Protein AF-0000000077392661 (afdb_homodimer)

InterPro domains:
  IPR011701 Major facilitator superfamily [PF07690] (34-187)
  IPR020846 Major facilitator superfamily domain [PS50850] (25-188)
  IPR036259 MFS transporter superfamily [G3DSA:1.20.1250.20] (23-188)
  IPR036259 MFS transporter superfamily [SSF103473] (8-187)
  IPR050327 Proton-linked Monocarboxylate Transporter [PTHR11360] (20-187)

Structure (mmCIF, N/CA/C/O backbone):
data_AF-0000000077392661-model_v1
#
loop_
_entity.id
_entity.type
_entity.pdbx_description
1 polymer 'Major facilitator superfamily (MFS) profile domain-containing protein'
#
loop_
_atom_site.group_PDB
_atom_site.id
_atom_site.type_symbol
_atom_site.label_atom_id
_atom_site.label_alt_id
_atom_site.label_comp_id
_atom_site.label_asym_id
_atom_site.label_entity_id
_atom_site.label_seq_id
_atom_site.pdbx_PDB_ins_code
_atom_site.Cartn_x
_atom_site.Cartn_y
_atom_site.Cartn_z
_atom_site.occupancy
_atom_site.B_iso_or_equiv
_atom_site.auth_seq_id
_atom_site.auth_comp_id
_atom_site.auth_asym_id
_atom_site.auth_atom_id
_atom_site.pdbx_PDB_model_num
ATOM 1 N N . MET A 1 1 ? -22.703 22.484 7.664 1 31.83 1 MET A N 1
ATOM 2 C CA . MET A 1 1 ? -21.609 23.422 7.457 1 31.83 1 MET A CA 1
ATOM 3 C C . MET A 1 1 ? -20.375 23 8.25 1 31.83 1 MET A C 1
ATOM 5 O O . MET A 1 1 ? -20.25 23.344 9.422 1 31.83 1 MET A O 1
ATOM 9 N N . THR A 1 2 ? -19.969 21.781 7.961 1 42.88 2 THR A N 1
ATOM 10 C CA . THR A 1 2 ? -19.297 20.906 8.906 1 42.88 2 THR A CA 1
ATOM 11 C C . THR A 1 2 ? -17.953 21.484 9.32 1 42.88 2 THR A C 1
ATOM 13 O O . THR A 1 2 ? -17.406 22.359 8.641 1 42.88 2 THR A O 1
ATOM 16 N N . GLN A 1 3 ? -17.625 21.141 10.5 1 44.25 3 GLN A N 1
ATOM 17 C CA . GLN A 1 3 ? -16.391 21.594 11.125 1 44.25 3 GLN A CA 1
ATOM 18 C C . GLN A 1 3 ? -15.234 21.562 10.141 1 44.25 3 GLN A C 1
ATOM 20 O O . GLN A 1 3 ? -14.391 22.453 10.133 1 44.25 3 GLN A O 1
ATOM 25 N N . ALA A 1 4 ? -15.273 20.734 9.242 1 48.94 4 ALA A N 1
ATOM 26 C CA . ALA A 1 4 ? -14.273 20.656 8.188 1 48.94 4 ALA A CA 1
ATOM 27 C C . ALA A 1 4 ? -14.375 21.844 7.238 1 48.94 4 ALA A C 1
ATOM 29 O O . ALA A 1 4 ? -13.359 22.375 6.785 1 48.94 4 ALA A O 1
ATOM 30 N N . GLY A 1 5 ? -15.523 22.203 6.891 1 47.19 5 GLY A N 1
ATOM 31 C CA . GLY A 1 5 ? -15.773 23.406 6.117 1 47.19 5 GLY A CA 1
ATOM 32 C C . GLY A 1 5 ? -15.25 24.656 6.789 1 47.19 5 GLY A C 1
ATOM 33 O O . GLY A 1 5 ? -14.719 25.547 6.125 1 47.19 5 GLY A O 1
ATOM 34 N N . SER A 1 6 ? -15.492 24.594 8.023 1 45.78 6 SER A N 1
ATOM 35 C CA . SER A 1 6 ? -15.094 25.781 8.766 1 45.78 6 SER A CA 1
ATOM 36 C C . SER A 1 6 ? -13.57 25.891 8.852 1 45.78 6 SER A C 1
ATOM 38 O O . SER A 1 6 ? -13.031 27 8.789 1 45.78 6 SER A O 1
ATOM 40 N N . ILE A 1 7 ? -12.961 24.781 8.844 1 49.53 7 ILE A N 1
ATOM 41 C CA . ILE A 1 7 ? -11.508 24.828 8.922 1 49.53 7 ILE A CA 1
ATOM 42 C C . ILE A 1 7 ? -10.93 25.25 7.566 1 49.53 7 ILE A C 1
ATOM 44 O O . ILE A 1 7 ? -10.008 26.062 7.504 1 49.53 7 ILE A O 1
ATOM 48 N N . LYS A 1 8 ? -11.508 24.797 6.488 1 50.25 8 LYS A N 1
ATOM 49 C CA . LYS A 1 8 ? -11.086 25.219 5.156 1 50.25 8 LYS A CA 1
ATOM 50 C C . LYS A 1 8 ? -11.383 26.703 4.934 1 50.25 8 LYS A C 1
ATOM 52 O O . LYS A 1 8 ? -10.57 27.422 4.34 1 50.25 8 LYS A O 1
ATOM 57 N N . LYS A 1 9 ? -12.523 27.203 5.254 1 48.28 9 LYS A N 1
ATOM 58 C CA . LYS A 1 9 ? -12.844 28.625 5.133 1 48.28 9 LYS A CA 1
ATOM 59 C C . LYS A 1 9 ? -11.859 29.484 5.922 1 48.28 9 LYS A C 1
ATOM 61 O O . LYS A 1 9 ? -11.43 30.531 5.449 1 48.28 9 LYS A O 1
ATOM 66 N N . ALA A 1 10 ? -11.523 29.047 7.074 1 45.16 10 ALA A N 1
ATOM 67 C CA . ALA A 1 10 ? -10.57 29.797 7.883 1 45.16 10 ALA A CA 1
ATOM 68 C C . ALA A 1 10 ? -9.18 29.766 7.266 1 45.16 10 ALA A C 1
ATOM 70 O O . ALA A 1 10 ? -8.445 30.75 7.305 1 45.16 10 ALA A O 1
ATOM 71 N N . GLU A 1 11 ? -8.836 28.656 6.66 1 44.03 11 GLU A N 1
ATOM 72 C CA . GLU A 1 11 ? -7.578 28.562 5.922 1 44.03 11 GLU A CA 1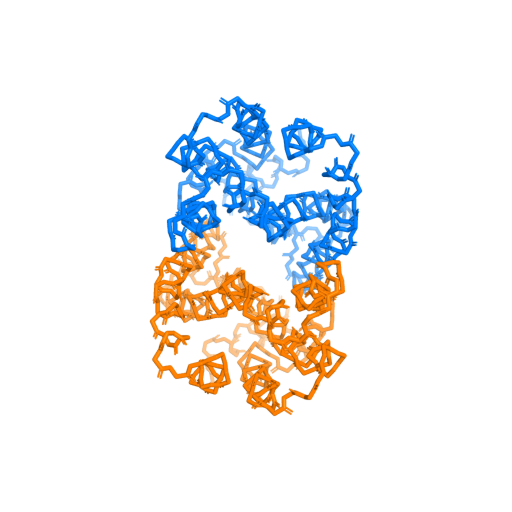
ATOM 73 C C . GLU A 1 11 ? -7.586 29.484 4.707 1 44.03 11 GLU A C 1
ATOM 75 O O . GLU A 1 11 ? -6.578 30.141 4.406 1 44.03 11 GLU A O 1
ATOM 80 N N . ASP A 1 12 ? -8.602 29.469 3.875 1 44.16 12 ASP A N 1
ATOM 81 C CA . ASP A 1 12 ? -8.742 30.438 2.797 1 44.16 12 ASP A CA 1
ATOM 82 C C . ASP A 1 12 ? -8.617 31.859 3.326 1 44.16 12 ASP A C 1
ATOM 84 O O . ASP A 1 12 ? -8.117 32.75 2.629 1 44.16 12 ASP A O 1
ATOM 88 N N . ASP A 1 13 ? -9.219 32.156 4.414 1 44.19 13 ASP A N 1
ATOM 89 C CA . ASP A 1 13 ? -9.188 33.531 4.953 1 44.19 13 ASP A CA 1
ATOM 90 C C . ASP A 1 13 ? -7.883 33.781 5.711 1 44.19 13 ASP A C 1
ATOM 92 O O . ASP A 1 13 ? -7.688 34.844 6.273 1 44.19 13 ASP A O 1
ATOM 96 N N . GLY A 1 14 ? -6.922 32.969 5.723 1 39.56 14 GLY A N 1
ATOM 97 C CA . GLY A 1 14 ? -5.613 33.219 6.305 1 39.56 14 GLY A CA 1
ATOM 98 C C . GLY A 1 14 ? -5.539 32.875 7.777 1 39.56 14 GLY A C 1
ATOM 99 O O . GLY A 1 14 ? -4.582 33.25 8.461 1 39.56 14 GLY A O 1
ATOM 100 N N . ILE A 1 15 ? -6.707 32.688 8.391 1 38.59 15 ILE A N 1
ATOM 101 C CA . ILE A 1 15 ? -6.645 32.375 9.812 1 38.59 15 ILE A CA 1
ATOM 102 C C . ILE A 1 15 ? -6.348 30.891 10.008 1 38.59 15 ILE A C 1
ATOM 104 O O . ILE A 1 15 ? -7.043 30.031 9.453 1 38.59 15 ILE A O 1
ATOM 108 N N . ILE A 1 16 ? -5.199 30.438 10.18 1 41.09 16 ILE A N 1
ATOM 109 C CA . ILE A 1 16 ? -4.754 29.078 10.477 1 41.09 16 ILE A CA 1
ATOM 110 C C . ILE A 1 16 ? -5.477 28.562 11.719 1 41.09 16 ILE A C 1
ATOM 112 O O . ILE A 1 16 ? -5.312 29.109 12.812 1 41.09 16 ILE A O 1
ATOM 116 N N . VAL A 1 17 ? -6.785 28.188 11.688 1 46.06 17 VAL A N 1
ATOM 117 C CA . VAL A 1 17 ? -7.418 27.578 12.852 1 46.06 17 VAL A CA 1
ATOM 118 C C . VAL A 1 17 ? -6.703 26.266 13.203 1 46.06 17 VAL A C 1
ATOM 120 O O . VAL A 1 17 ? -6.309 25.516 12.312 1 46.06 17 VAL A O 1
ATOM 123 N N . SER A 1 18 ? -6.086 26.203 14.305 1 50.75 18 SER A N 1
ATOM 124 C CA . SER A 1 18 ? -5.332 25.109 14.906 1 50.75 18 SER A CA 1
ATOM 125 C C . SER A 1 18 ? -6.121 23.797 14.852 1 50.75 18 SER A C 1
ATOM 127 O O . SER A 1 18 ? -7.312 23.781 15.156 1 50.75 18 SER A O 1
ATOM 129 N N . PRO A 1 19 ? -5.711 22.781 14.156 1 56.25 19 PRO A N 1
ATOM 130 C CA . PRO A 1 19 ? -6.434 21.516 14.07 1 56.25 19 PRO A CA 1
ATOM 131 C C . PRO A 1 19 ? -6.855 20.984 15.438 1 56.25 19 PRO A C 1
ATOM 133 O O . PRO A 1 19 ? -6.16 21.203 16.438 1 56.25 19 PRO A O 1
ATOM 136 N N . PRO A 1 20 ? -8.195 20.734 15.781 1 56.97 20 PRO A N 1
ATOM 137 C CA . PRO A 1 20 ? -8.773 20.406 17.094 1 56.97 20 PRO A CA 1
ATOM 138 C C . PRO A 1 20 ? -8.016 19.312 17.828 1 56.97 20 PRO A C 1
ATOM 140 O O . PRO A 1 20 ? -8.109 19.188 19.047 1 56.97 20 PRO A O 1
ATOM 143 N N . ASP A 1 21 ? -6.875 18.719 17.25 1 63.97 21 ASP A N 1
ATOM 144 C CA . ASP A 1 21 ? -6.152 17.594 17.844 1 63.97 21 ASP A CA 1
ATOM 145 C C . ASP A 1 21 ? -7.082 16.719 18.672 1 63.97 21 ASP A C 1
ATOM 147 O O . ASP A 1 21 ? -6.742 16.328 19.797 1 63.97 21 ASP A O 1
ATOM 151 N N . GLY A 1 22 ? -8.383 16.562 18.406 1 66.31 22 GLY A N 1
ATOM 152 C CA . GLY A 1 22 ? -9.367 15.727 19.062 1 66.31 22 GLY A CA 1
ATOM 153 C C . GLY A 1 22 ? -10.773 15.93 18.531 1 66.31 22 GLY A C 1
ATOM 154 O O . GLY A 1 22 ? -10.953 16.422 17.406 1 66.31 22 GLY A O 1
ATOM 155 N N . GLY A 1 23 ? -11.883 15.289 19.297 1 78.88 23 GLY A N 1
ATOM 156 C CA . GLY A 1 23 ? -13.289 15.438 18.938 1 78.88 23 GLY A CA 1
ATOM 157 C C . GLY A 1 23 ? -13.641 14.773 17.625 1 78.88 23 GLY A C 1
ATOM 158 O O . GLY A 1 23 ? -13.477 13.562 17.469 1 78.88 23 GLY A O 1
ATOM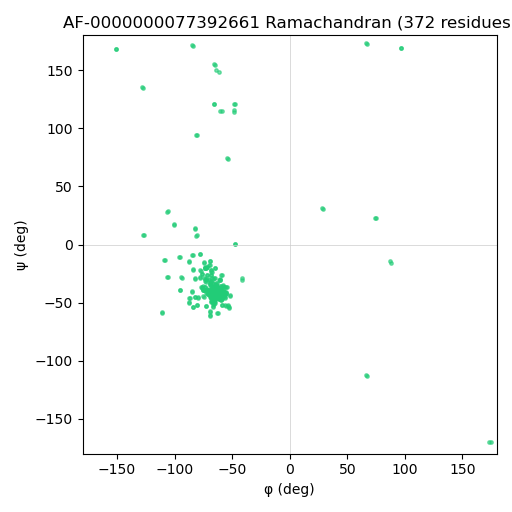 159 N N . TRP A 1 24 ? -13.984 15.68 16.688 1 80.5 24 TRP A N 1
ATOM 160 C CA . TRP A 1 24 ? -14.414 15.242 15.375 1 80.5 24 TRP A CA 1
ATOM 161 C C . TRP A 1 24 ? -13.258 14.609 14.602 1 80.5 24 TRP A C 1
ATOM 163 O O . TRP A 1 24 ? -13.484 13.812 13.688 1 80.5 24 TRP A O 1
ATOM 173 N N . GLY A 1 25 ? -12.047 14.906 14.961 1 85.31 25 GLY A N 1
ATOM 174 C CA . GLY A 1 25 ? -10.875 14.328 14.32 1 85.31 25 GLY A CA 1
ATOM 175 C C . GLY A 1 25 ? -10.82 12.82 14.445 1 85.31 25 GLY A C 1
ATOM 176 O O . GLY A 1 25 ? -10.422 12.125 13.5 1 85.31 25 GLY A O 1
ATOM 177 N N . TRP A 1 26 ? -11.375 12.305 15.531 1 90.25 26 TRP A N 1
ATOM 178 C CA . TRP A 1 26 ? -11.328 10.859 15.734 1 90.25 26 TRP A CA 1
ATOM 179 C C . TRP A 1 26 ? -12.367 10.148 14.875 1 90.25 26 TRP A C 1
ATOM 181 O O . TRP A 1 26 ? -12.195 8.984 14.516 1 90.25 26 TRP A O 1
ATOM 191 N N . VAL A 1 27 ? -13.445 10.828 14.562 1 89.69 27 VAL A N 1
ATOM 192 C CA . VAL A 1 27 ? -14.422 10.266 13.641 1 89.69 27 VAL A CA 1
ATOM 193 C C . VAL A 1 27 ? -13.812 10.156 12.242 1 89.69 27 VAL A C 1
ATOM 195 O O . VAL A 1 27 ? -14.023 9.164 11.547 1 89.69 27 VAL A O 1
ATOM 198 N N . VAL A 1 28 ? -12.992 11.156 11.867 1 89.88 28 VAL A N 1
ATOM 199 C CA . VAL A 1 28 ? -12.305 11.156 10.578 1 89.88 28 VAL A CA 1
ATOM 200 C C . VAL A 1 28 ? -11.266 10.039 10.547 1 89.88 28 VAL A C 1
ATOM 202 O O . VAL A 1 28 ? -11.117 9.344 9.539 1 89.88 28 VAL A O 1
ATOM 205 N N . VAL A 1 29 ? -10.609 9.867 11.633 1 92.25 29 VAL A N 1
ATOM 206 C CA . VAL A 1 29 ? -9.625 8.789 11.742 1 92.25 29 VAL A CA 1
ATOM 207 C C . VAL A 1 29 ? -10.32 7.441 11.562 1 92.25 29 VAL A C 1
ATOM 209 O O . VAL A 1 29 ? -9.812 6.566 10.859 1 92.25 29 VAL A O 1
ATOM 212 N N . PHE A 1 30 ? -11.484 7.293 12.188 1 93.81 30 PHE A N 1
ATOM 213 C CA . PHE A 1 30 ? -12.227 6.047 12.078 1 93.81 30 PHE A CA 1
ATOM 214 C C . PHE A 1 30 ? -12.688 5.824 10.641 1 93.81 30 PHE A C 1
ATOM 216 O O . PHE A 1 30 ? -12.625 4.703 10.133 1 93.81 30 PHE A O 1
ATOM 223 N N . ALA A 1 31 ? -13.18 6.844 10.031 1 92.25 31 ALA A N 1
ATOM 224 C CA . ALA A 1 31 ? -13.586 6.738 8.633 1 92.25 31 ALA A CA 1
ATOM 225 C C . ALA A 1 31 ? -12.414 6.328 7.746 1 92.25 31 ALA A C 1
ATOM 227 O O . ALA A 1 31 ? -12.547 5.461 6.879 1 92.25 31 ALA A O 1
ATOM 228 N N . SER A 1 32 ? -11.328 6.996 7.969 1 92.94 32 SER A N 1
ATOM 229 C CA . SER A 1 32 ? -10.117 6.652 7.227 1 92.94 32 SER A CA 1
ATOM 230 C C . SER A 1 32 ? -9.68 5.219 7.504 1 92.94 32 SER A C 1
ATOM 232 O O . SER A 1 32 ? -9.273 4.496 6.59 1 92.94 32 SER A O 1
ATOM 234 N N . PHE A 1 33 ? -9.773 4.82 8.734 1 94.31 33 PHE A N 1
ATOM 235 C CA . PHE A 1 33 ? -9.492 3.451 9.141 1 94.31 33 PHE A CA 1
ATOM 236 C C . PHE A 1 33 ? -10.344 2.461 8.359 1 94.31 33 PHE A C 1
ATOM 238 O O . PHE A 1 33 ? -9.836 1.463 7.848 1 94.31 33 PHE A O 1
ATOM 245 N N . MET A 1 34 ? -11.523 2.74 8.188 1 94.5 34 MET A N 1
ATOM 246 C CA . MET A 1 34 ? -12.453 1.871 7.465 1 94.5 34 MET A CA 1
ATOM 247 C C . MET A 1 34 ? -12.141 1.859 5.973 1 94.5 34 MET A C 1
ATOM 249 O O . MET A 1 34 ? -12.227 0.816 5.324 1 94.5 34 MET A O 1
ATOM 253 N N . ILE A 1 35 ? -11.805 2.959 5.469 1 93.56 35 ILE A N 1
ATOM 254 C CA . ILE A 1 35 ? -11.438 3.061 4.062 1 93.56 35 ILE A CA 1
ATOM 255 C C . ILE A 1 35 ? -10.211 2.191 3.787 1 93.56 35 ILE A C 1
ATOM 257 O O . ILE A 1 35 ? -10.172 1.459 2.795 1 93.56 35 ILE A O 1
ATOM 261 N N . HIS A 1 36 ? -9.266 2.246 4.703 1 92 36 HIS A N 1
ATOM 262 C CA . HIS A 1 36 ? -8.047 1.467 4.531 1 92 36 HIS A CA 1
ATOM 263 C C . HIS A 1 36 ? -8.32 -0.028 4.66 1 92 36 HIS A C 1
ATOM 265 O O . HIS A 1 36 ? -7.699 -0.84 3.975 1 92 36 HIS A O 1
ATOM 271 N N . ILE A 1 37 ? -9.266 -0.364 5.492 1 92.75 37 ILE A N 1
ATOM 272 C CA . ILE A 1 37 ? -9.648 -1.767 5.617 1 92.75 37 ILE A CA 1
ATOM 273 C C . ILE A 1 37 ? -10.164 -2.281 4.273 1 92.75 37 ILE A C 1
ATOM 275 O O . ILE A 1 37 ? -9.711 -3.324 3.789 1 92.75 37 ILE A O 1
ATOM 279 N N . ILE A 1 38 ? -10.984 -1.571 3.668 1 91.44 38 ILE A N 1
ATOM 280 C CA . ILE A 1 38 ? -11.68 -2.031 2.475 1 91.44 38 ILE A CA 1
ATOM 281 C C . ILE A 1 38 ? -10.773 -1.887 1.256 1 91.44 38 ILE A C 1
ATOM 283 O O . ILE A 1 38 ? -10.547 -2.852 0.522 1 91.44 38 ILE A O 1
ATOM 287 N N . ALA A 1 39 ? -10.203 -0.661 1.059 1 89 39 ALA A N 1
ATOM 288 C CA . ALA A 1 39 ? -9.43 -0.372 -0.147 1 89 39 ALA A CA 1
ATOM 289 C C . ALA A 1 39 ? -8.156 -1.208 -0.194 1 89 39 ALA A C 1
ATOM 291 O O . ALA A 1 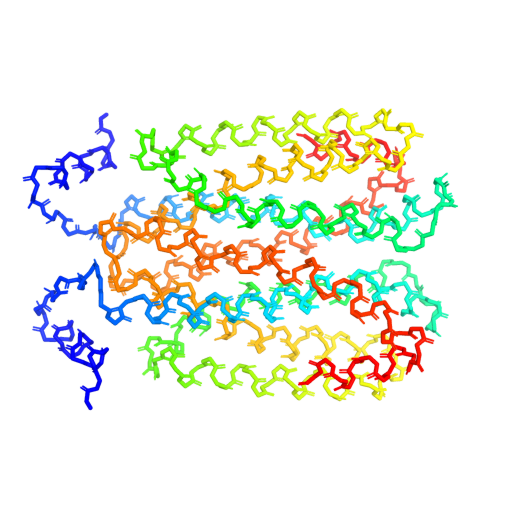39 ? -7.871 -1.86 -1.201 1 89 39 ALA A O 1
ATOM 292 N N . ASP A 1 40 ? -7.379 -1.253 0.896 1 88.06 40 ASP A N 1
ATOM 293 C CA . ASP A 1 40 ? -6.141 -2.023 0.924 1 88.06 40 ASP A CA 1
ATOM 294 C C . ASP A 1 40 ? -6.43 -3.521 1.008 1 88.06 40 ASP A C 1
ATOM 296 O O . ASP A 1 40 ? -5.695 -4.332 0.437 1 88.06 40 ASP A O 1
ATOM 300 N N . GLY A 1 41 ? -7.465 -3.842 1.749 1 87.12 41 GLY A N 1
ATOM 301 C CA . GLY A 1 41 ? -7.859 -5.242 1.79 1 87.12 41 GLY A CA 1
ATOM 302 C C . GLY A 1 41 ? -8.148 -5.82 0.419 1 87.12 41 GLY A C 1
ATOM 303 O O . GLY A 1 41 ? -7.66 -6.898 0.076 1 87.12 41 GLY A O 1
ATOM 304 N N . ILE A 1 42 ? -8.852 -5.109 -0.328 1 88.62 42 ILE A N 1
ATOM 305 C CA . ILE A 1 42 ? -9.211 -5.562 -1.667 1 88.62 42 ILE A CA 1
ATOM 306 C C . ILE A 1 42 ? -7.969 -5.574 -2.559 1 88.62 42 ILE A C 1
ATOM 308 O O . ILE A 1 42 ? -7.754 -6.52 -3.322 1 88.62 42 ILE A O 1
ATOM 312 N N . THR A 1 43 ? -7.145 -4.59 -2.439 1 86.88 43 THR A N 1
ATOM 313 C CA . THR A 1 43 ? -5.957 -4.477 -3.281 1 86.88 43 THR A CA 1
ATOM 314 C C . THR A 1 43 ? -5.02 -5.656 -3.053 1 86.88 43 THR A C 1
ATOM 316 O O . THR A 1 43 ? -4.496 -6.234 -4.008 1 86.88 43 THR A O 1
ATOM 319 N N . TYR A 1 44 ? -4.891 -6.07 -1.85 1 81.69 44 TYR A N 1
ATOM 320 C CA . TYR A 1 44 ? -3.898 -7.094 -1.538 1 81.69 44 TYR A CA 1
ATOM 321 C C . TYR A 1 44 ? -4.445 -8.484 -1.809 1 81.69 44 TYR A C 1
ATOM 323 O O . TYR A 1 44 ? -3.701 -9.469 -1.781 1 81.69 44 TYR A O 1
ATOM 331 N N . THR A 1 45 ? -5.727 -8.641 -2.1 1 83 45 THR A N 1
ATOM 332 C CA . THR A 1 45 ? -6.273 -9.945 -2.449 1 83 45 THR A CA 1
ATOM 333 C C . THR A 1 45 ? -5.926 -10.312 -3.889 1 83 45 THR A C 1
ATOM 335 O O . THR A 1 45 ? -6.137 -11.445 -4.316 1 83 45 THR A O 1
ATOM 338 N N . PHE A 1 46 ? -5.391 -9.414 -4.578 1 82.75 46 PHE A N 1
ATOM 339 C CA . PHE A 1 46 ? -5.086 -9.664 -5.984 1 82.75 46 PHE A CA 1
ATOM 340 C C . PHE A 1 46 ? -3.955 -10.672 -6.121 1 82.75 46 PHE A C 1
ATOM 342 O O . PHE A 1 46 ? -3.764 -11.258 -7.188 1 82.75 46 PHE A O 1
ATOM 349 N N . GLY A 1 47 ? -3.248 -10.938 -5.066 1 75.81 47 GLY A N 1
ATOM 350 C CA . GLY A 1 47 ? -2.338 -12.07 -5.094 1 75.81 47 GLY A CA 1
ATOM 351 C C . GLY A 1 47 ? -3.047 -13.398 -5.289 1 75.81 47 GLY A C 1
ATOM 352 O O . GLY A 1 47 ? -2.574 -14.258 -6.039 1 75.81 47 GLY A O 1
ATOM 353 N N . ILE A 1 48 ? -4.195 -13.5 -4.672 1 80.19 48 ILE A N 1
ATOM 354 C CA . ILE A 1 48 ? -5.012 -14.703 -4.785 1 80.19 48 ILE A CA 1
ATOM 355 C C . ILE A 1 48 ? -5.68 -14.75 -6.16 1 80.19 48 ILE A C 1
ATOM 357 O O . ILE A 1 48 ? -5.711 -15.797 -6.809 1 80.19 48 ILE A O 1
ATOM 361 N N . LEU A 1 49 ? -6.102 -13.648 -6.605 1 88 49 LEU A N 1
ATOM 362 C CA . LEU A 1 49 ? -6.762 -13.578 -7.906 1 88 49 LEU A CA 1
ATOM 363 C C . LEU A 1 49 ? -5.758 -13.773 -9.039 1 88 49 LEU A C 1
ATOM 365 O O . LEU A 1 49 ? -6.113 -14.266 -10.109 1 88 49 LEU A O 1
ATOM 369 N N . TYR A 1 50 ? -4.555 -13.414 -8.695 1 86 50 TYR A N 1
ATOM 370 C CA . TYR A 1 50 ? -3.469 -13.57 -9.656 1 86 50 TYR A CA 1
ATOM 371 C C . TYR A 1 50 ? -3.352 -15.023 -10.117 1 86 50 TYR A C 1
ATOM 373 O O . TYR A 1 50 ? -3.236 -15.289 -11.312 1 86 50 TYR A O 1
ATOM 381 N N . VAL A 1 51 ? -3.42 -15.93 -9.258 1 83.06 51 VAL A N 1
ATOM 382 C CA . VAL A 1 51 ? -3.273 -17.344 -9.562 1 83.06 51 VAL A CA 1
ATOM 383 C C . VAL A 1 51 ? -4.453 -17.828 -10.406 1 83.06 51 VAL A C 1
ATOM 385 O O . VAL A 1 51 ? -4.281 -18.578 -11.359 1 83.06 51 VAL A O 1
ATOM 388 N N . GLU A 1 52 ? -5.59 -17.297 -10.07 1 86.81 52 GLU A N 1
ATOM 389 C CA . GLU A 1 52 ? -6.777 -17.656 -10.828 1 86.81 52 GLU A CA 1
ATOM 390 C C . GLU A 1 52 ? -6.699 -17.141 -12.258 1 86.81 52 GLU A C 1
ATOM 392 O O . GLU A 1 52 ? -7.086 -17.828 -13.203 1 86.81 52 GLU A O 1
ATOM 397 N N . TYR A 1 53 ? -6.223 -15.953 -12.352 1 91.38 53 TYR A N 1
ATOM 398 C CA . TYR A 1 53 ? -6.078 -15.367 -13.68 1 91.38 53 TYR A CA 1
ATOM 399 C C . TYR A 1 53 ? -5.051 -16.141 -14.508 1 91.38 53 TYR A C 1
ATOM 401 O O . TYR A 1 53 ? -5.23 -16.328 -15.711 1 91.38 53 TYR A O 1
ATOM 409 N N . LEU A 1 54 ? -4.023 -16.547 -13.859 1 85.88 54 LEU A N 1
ATOM 410 C CA . LEU A 1 54 ? -2.979 -17.297 -14.547 1 85.88 54 LEU A CA 1
ATOM 411 C C . LEU A 1 54 ? -3.531 -18.609 -15.109 1 85.88 54 LEU A C 1
ATOM 413 O O . LEU A 1 54 ? -3.275 -18.938 -16.266 1 85.88 54 LEU A O 1
ATOM 417 N N . TRP A 1 55 ? -4.328 -19.266 -14.352 1 85.88 55 TRP A N 1
ATOM 418 C CA . TRP A 1 55 ? -4.875 -20.547 -14.758 1 85.88 55 TRP A CA 1
ATOM 419 C C . TRP A 1 55 ? -6 -20.375 -15.766 1 85.88 55 TRP A C 1
ATOM 421 O O . TRP A 1 55 ? -6.117 -21.156 -16.719 1 85.88 55 TRP A O 1
ATOM 431 N N . TYR A 1 56 ? -6.734 -19.406 -15.586 1 91.06 56 TYR A N 1
ATOM 432 C CA . TYR A 1 56 ? -7.91 -19.203 -16.422 1 91.06 56 TYR A CA 1
ATOM 433 C C . TYR A 1 56 ? -7.508 -18.703 -17.812 1 91.06 56 TYR A C 1
ATOM 435 O O . TYR A 1 56 ? -7.992 -19.203 -18.828 1 91.06 56 TYR A O 1
ATOM 443 N N . PHE A 1 57 ? -6.641 -17.781 -17.891 1 93.81 57 PHE A N 1
ATOM 444 C CA . PHE A 1 57 ? -6.312 -17.141 -19.156 1 93.81 57 PHE A CA 1
ATOM 445 C C . PHE A 1 57 ? -5.109 -17.828 -19.812 1 93.81 57 PHE A C 1
ATOM 447 O O . PHE A 1 57 ? -4.91 -17.719 -21.016 1 93.81 57 PHE A O 1
ATOM 454 N N . GLY A 1 58 ? -4.215 -18.406 -19.047 1 90.62 58 GLY A N 1
ATOM 455 C CA . GLY A 1 58 ? -3.088 -19.156 -19.578 1 90.62 58 GLY A CA 1
ATOM 456 C C . GLY A 1 58 ? -2.006 -18.266 -20.156 1 90.62 58 GLY A C 1
ATOM 457 O O . GLY A 1 58 ? -1.308 -18.672 -21.094 1 90.62 58 GLY A O 1
ATOM 458 N N . GLU A 1 59 ? -1.999 -17.047 -19.688 1 89.81 59 GLU A N 1
ATOM 459 C CA . GLU A 1 59 ? -0.959 -16.125 -20.125 1 89.81 59 GLU A CA 1
ATOM 460 C C . GLU A 1 59 ? 0.31 -16.281 -19.297 1 89.81 59 GLU A C 1
ATOM 462 O O . GLU A 1 59 ? 0.328 -17.016 -18.312 1 89.81 59 GLU A O 1
ATOM 467 N N . SER A 1 60 ? 1.329 -15.57 -19.812 1 83.25 60 SER A N 1
ATOM 468 C CA . SER A 1 60 ? 2.596 -15.664 -19.094 1 83.25 60 SER A CA 1
ATOM 469 C C . SER A 1 60 ? 2.482 -15.047 -17.703 1 83.25 60 SER A C 1
ATOM 471 O O . SER A 1 60 ? 1.612 -14.203 -17.469 1 83.25 60 SER A O 1
ATOM 473 N N . LYS A 1 61 ? 3.314 -15.484 -16.797 1 80 61 LYS A N 1
ATOM 474 C CA . LYS A 1 61 ? 3.365 -14.938 -15.445 1 80 61 LYS A CA 1
ATOM 475 C C . LYS A 1 61 ? 3.59 -13.43 -15.469 1 80 61 LYS A C 1
ATOM 477 O O . LYS A 1 61 ? 2.975 -12.695 -14.695 1 80 61 LYS A O 1
ATOM 482 N N . GLY A 1 62 ? 4.441 -13.008 -16.328 1 79.19 62 GLY A N 1
ATOM 483 C CA . GLY A 1 62 ? 4.723 -11.586 -16.469 1 79.19 62 GLY A CA 1
ATOM 484 C C . GLY A 1 62 ? 3.525 -10.789 -16.938 1 79.19 62 GLY A C 1
ATOM 485 O O . GLY A 1 62 ? 3.191 -9.758 -16.359 1 79.19 62 GLY A O 1
ATOM 486 N N . ASP A 1 63 ? 2.869 -11.273 -17.922 1 85.88 63 ASP A N 1
ATOM 487 C CA . ASP A 1 63 ? 1.701 -10.586 -18.453 1 85.88 63 ASP A CA 1
ATOM 488 C C . ASP A 1 63 ? 0.582 -10.508 -17.422 1 85.88 63 ASP A C 1
ATOM 490 O O . ASP A 1 63 ? -0.102 -9.484 -17.328 1 85.88 63 ASP A O 1
ATOM 494 N N . THR A 1 64 ? 0.421 -11.523 -16.719 1 87.5 64 THR A N 1
ATOM 495 C CA . THR A 1 64 ? -0.649 -11.562 -15.719 1 87.5 64 THR A CA 1
ATOM 496 C C . THR A 1 64 ? -0.301 -10.703 -14.516 1 87.5 64 THR A C 1
ATOM 498 O O . THR A 1 64 ? -1.184 -10.094 -13.898 1 87.5 64 THR A O 1
ATOM 501 N N . ALA A 1 65 ? 0.984 -10.562 -14.211 1 82.38 65 ALA A N 1
ATOM 502 C CA . ALA A 1 65 ? 1.433 -9.789 -13.062 1 82.38 65 ALA A CA 1
ATOM 503 C C . ALA A 1 65 ? 1.233 -8.289 -13.297 1 82.38 65 ALA A C 1
ATOM 505 O O . ALA A 1 65 ? 1.141 -7.516 -12.344 1 82.38 65 ALA A O 1
ATOM 506 N N . TRP A 1 66 ? 1.094 -7.902 -14.523 1 86.69 66 TRP A N 1
ATOM 507 C CA . TRP A 1 66 ? 0.931 -6.496 -14.867 1 86.69 66 TRP A CA 1
ATOM 508 C C . TRP A 1 66 ? -0.406 -5.961 -14.367 1 86.69 66 TRP A C 1
ATOM 510 O O . TRP A 1 66 ? -0.566 -4.754 -14.164 1 86.69 66 TRP A O 1
ATOM 520 N N . ILE A 1 67 ? -1.326 -6.863 -14.18 1 90.25 67 ILE A N 1
ATOM 521 C CA . ILE A 1 67 ? -2.629 -6.426 -13.695 1 90.25 67 ILE A CA 1
ATOM 522 C C . ILE A 1 67 ? -2.467 -5.723 -12.352 1 90.25 67 ILE A C 1
ATOM 524 O O . ILE A 1 67 ? -2.893 -4.578 -12.188 1 90.25 67 ILE A O 1
ATOM 528 N N . ALA A 1 68 ? -1.805 -6.406 -11.477 1 86.38 68 ALA A N 1
ATOM 529 C CA . ALA A 1 68 ? -1.608 -5.848 -10.141 1 86.38 68 ALA A CA 1
ATOM 530 C C . ALA A 1 68 ? -0.659 -4.656 -10.172 1 86.38 68 ALA A C 1
ATOM 532 O O . ALA A 1 68 ? -0.831 -3.693 -9.422 1 86.38 68 ALA A O 1
ATOM 533 N N . SER A 1 69 ? 0.333 -4.688 -11.055 1 84.38 69 SER A N 1
ATOM 534 C CA . SER A 1 69 ? 1.299 -3.602 -11.172 1 84.38 69 SER A CA 1
ATOM 535 C C . SER A 1 69 ? 0.627 -2.314 -11.641 1 84.38 69 SER A C 1
ATOM 537 O O . SER A 1 69 ? 0.891 -1.238 -11.094 1 84.38 69 SER A O 1
ATOM 539 N N . ILE A 1 70 ? -0.234 -2.477 -12.57 1 90.56 70 ILE A N 1
ATOM 540 C CA . ILE A 1 70 ? -0.942 -1.305 -13.078 1 90.56 70 ILE A CA 1
ATOM 541 C C . ILE A 1 70 ? -1.919 -0.797 -12.016 1 90.56 70 ILE A C 1
ATOM 543 O O . ILE A 1 70 ? -2.045 0.412 -11.812 1 90.56 70 ILE A O 1
ATOM 547 N N . LEU A 1 71 ? -2.604 -1.726 -11.398 1 92.81 71 LEU A N 1
ATOM 548 C CA . LEU A 1 71 ? -3.531 -1.345 -10.344 1 92.81 71 LEU A CA 1
ATOM 549 C C . LEU A 1 71 ? -2.832 -0.497 -9.281 1 92.81 71 LEU A C 1
ATOM 551 O O . LEU A 1 71 ? -3.26 0.624 -9 1 92.81 71 LEU A O 1
ATOM 555 N N . VAL A 1 72 ? -1.756 -0.959 -8.773 1 88.06 72 VAL A N 1
ATOM 556 C CA . VAL A 1 72 ? -1.039 -0.285 -7.695 1 88.06 72 VAL A CA 1
ATOM 557 C C . VAL A 1 72 ? -0.347 0.964 -8.234 1 88.06 72 VAL A C 1
ATOM 559 O O . VAL A 1 72 ? -0.359 2.016 -7.594 1 88.06 72 VAL A O 1
ATOM 562 N N . GLY A 1 73 ? 0.221 0.847 -9.383 1 89.12 73 GLY A N 1
ATOM 563 C CA . GLY A 1 73 ? 0.881 1.983 -10.008 1 89.12 73 GLY A CA 1
ATOM 564 C C . GLY A 1 73 ? -0.051 3.156 -10.25 1 89.12 73 GLY A C 1
ATOM 565 O O . GLY A 1 73 ? 0.296 4.301 -9.953 1 89.12 73 GLY A O 1
ATOM 566 N N . VAL A 1 74 ? -1.158 2.867 -10.75 1 92.38 74 VAL A N 1
ATOM 567 C CA . VAL A 1 74 ? -2.131 3.92 -11.023 1 92.38 74 VAL A CA 1
ATOM 568 C C . VAL A 1 74 ? -2.689 4.469 -9.711 1 92.38 74 VAL A C 1
ATOM 570 O O . VAL A 1 74 ? -2.881 5.676 -9.57 1 92.38 74 VAL A O 1
ATOM 573 N N . THR A 1 75 ? -2.973 3.586 -8.797 1 92.5 75 THR A N 1
ATOM 574 C CA . THR A 1 75 ? -3.492 4.016 -7.504 1 92.5 75 THR A CA 1
ATOM 575 C C . THR A 1 75 ? -2.545 5.012 -6.844 1 92.5 75 THR A C 1
ATOM 577 O O . THR A 1 75 ? -2.957 6.105 -6.457 1 92.5 75 THR A O 1
ATOM 580 N N . LEU A 1 76 ? -1.377 4.641 -6.762 1 86.62 76 LEU A N 1
ATOM 581 C CA . LEU A 1 76 ? -0.407 5.473 -6.059 1 86.62 76 LEU A CA 1
ATOM 582 C C . LEU A 1 76 ? 0.114 6.586 -6.961 1 86.62 76 LEU A C 1
ATOM 584 O O . LEU A 1 76 ? 0.439 7.676 -6.488 1 86.62 76 LEU A O 1
ATOM 588 N N . GLY A 1 77 ? 0.153 6.34 -8.25 1 88.56 77 GLY A N 1
ATOM 589 C CA . GLY A 1 77 ? 0.626 7.316 -9.219 1 88.56 77 GLY A CA 1
ATOM 590 C C . GLY A 1 77 ? -0.35 8.461 -9.438 1 88.56 77 GLY A C 1
ATOM 591 O O . GLY A 1 77 ? 0.032 9.523 -9.93 1 88.56 77 GLY A O 1
ATOM 592 N N . SER A 1 78 ? -1.514 8.258 -9.109 1 90.31 78 SER A N 1
ATOM 593 C CA . SER A 1 78 ? -2.535 9.281 -9.281 1 90.31 78 SER A CA 1
ATOM 594 C C . SER A 1 78 ? -2.51 10.289 -8.133 1 90.31 78 SER A C 1
ATOM 596 O O . SER A 1 78 ? -3.422 11.109 -8 1 90.31 78 SER A O 1
ATOM 598 N N . GLY A 1 79 ? -1.483 10.234 -7.414 1 86.62 79 GLY A N 1
ATOM 599 C CA . GLY A 1 79 ? -1.358 11.109 -6.254 1 86.62 79 GLY A CA 1
ATOM 600 C C . GLY A 1 79 ? -1.57 12.57 -6.582 1 86.62 79 GLY A C 1
ATOM 601 O O . GLY A 1 79 ? -2.449 13.219 -6.012 1 86.62 79 GLY A O 1
ATOM 602 N N . PRO A 1 80 ? -0.84 13.102 -7.539 1 86.94 80 PRO A N 1
ATOM 603 C CA . PRO A 1 80 ? -0.976 14.516 -7.875 1 86.94 80 PRO A CA 1
ATOM 604 C C . PRO A 1 80 ? -2.361 14.867 -8.414 1 86.94 80 PRO A C 1
ATOM 606 O O . PRO A 1 80 ? -2.889 15.945 -8.125 1 86.94 80 PRO A O 1
ATOM 609 N N . ILE A 1 81 ? -2.924 14 -9.133 1 92.19 81 ILE A N 1
ATOM 610 C CA . ILE A 1 81 ? -4.266 14.219 -9.656 1 92.19 81 ILE A CA 1
ATOM 611 C C . ILE A 1 81 ? -5.277 14.195 -8.516 1 92.19 81 ILE A C 1
ATOM 613 O O . ILE A 1 81 ? -6.129 15.078 -8.414 1 92.19 81 ILE A O 1
ATOM 617 N N . ALA A 1 82 ? -5.188 13.188 -7.707 1 92.62 82 ALA A N 1
ATOM 618 C CA . ALA A 1 82 ? -6.066 13.094 -6.547 1 92.62 82 ALA A CA 1
ATOM 619 C C . ALA A 1 82 ? -5.926 14.312 -5.645 1 92.62 82 ALA A C 1
ATOM 621 O O . ALA A 1 82 ? -6.91 14.789 -5.074 1 92.62 82 ALA A O 1
ATOM 622 N N . SER A 1 83 ? -4.719 14.766 -5.609 1 87.62 83 SER A N 1
ATOM 623 C CA . SER A 1 83 ? -4.453 15.953 -4.805 1 87.62 83 SER A CA 1
ATOM 624 C C . SER A 1 83 ? -5.172 17.172 -5.371 1 87.62 83 SER A C 1
ATOM 626 O O . SER A 1 83 ? -5.777 17.938 -4.625 1 87.62 83 SER A O 1
ATOM 628 N N . ALA A 1 84 ? -5.016 17.359 -6.617 1 90.56 84 ALA A N 1
ATOM 629 C CA . ALA A 1 84 ? -5.664 18.5 -7.27 1 90.56 84 ALA A CA 1
ATOM 630 C C . ALA A 1 84 ? -7.176 18.453 -7.059 1 90.56 84 ALA A C 1
ATOM 632 O O . ALA A 1 84 ? -7.793 19.484 -6.754 1 90.56 84 ALA A O 1
ATOM 633 N N . PHE A 1 85 ? -7.77 17.312 -7.137 1 92.31 85 PHE A N 1
ATOM 634 C CA . PHE A 1 85 ? -9.211 17.172 -6.949 1 92.31 85 PHE A CA 1
ATOM 635 C C . PHE A 1 85 ? -9.586 17.391 -5.492 1 92.31 85 PHE A C 1
ATOM 637 O O . PHE A 1 85 ? -10.617 18 -5.195 1 92.31 85 PHE A O 1
ATOM 644 N N . THR A 1 86 ? -8.766 16.891 -4.652 1 89.31 86 THR A N 1
ATOM 645 C CA . THR A 1 86 ? -9.039 17.031 -3.225 1 89.31 86 THR A CA 1
ATOM 646 C C . THR A 1 86 ? -8.953 18.5 -2.801 1 89.31 86 THR A C 1
ATOM 648 O O . THR A 1 86 ? -9.758 18.969 -2 1 89.31 86 THR A O 1
ATOM 651 N N . ASN A 1 87 ? -7.957 19.203 -3.381 1 85.06 87 ASN A N 1
ATOM 652 C CA . ASN A 1 87 ? -7.797 20.625 -3.066 1 85.06 87 ASN A CA 1
ATOM 653 C C . ASN A 1 87 ? -8.945 21.453 -3.617 1 85.06 87 ASN A C 1
ATOM 655 O O . ASN A 1 87 ? -9.367 22.438 -2.998 1 85.06 87 ASN A O 1
ATOM 659 N N . LYS A 1 88 ? -9.469 21 -4.73 1 90.62 88 LYS A N 1
ATOM 660 C CA . LYS A 1 88 ? -10.516 21.766 -5.395 1 90.62 88 LYS A CA 1
ATOM 661 C C . LYS A 1 88 ? -11.891 21.406 -4.848 1 90.62 88 LYS A C 1
ATOM 663 O O . LYS A 1 88 ? -12.727 22.297 -4.613 1 90.62 88 LYS A O 1
ATOM 668 N N . TYR A 1 89 ? -12.219 20.078 -4.672 1 91.88 89 TYR A N 1
ATOM 669 C CA . TYR A 1 89 ? -13.586 19.656 -4.387 1 91.88 89 TYR A CA 1
ATOM 670 C C . TYR A 1 89 ? -13.711 19.172 -2.943 1 91.88 89 TYR A C 1
ATOM 672 O O . TYR A 1 89 ? -14.828 19.016 -2.436 1 91.88 89 TYR A O 1
ATOM 680 N N . GLY A 1 90 ? -12.641 18.953 -2.293 1 85.94 90 GLY A N 1
ATOM 681 C CA . GLY A 1 90 ? -12.672 18.438 -0.937 1 85.94 90 GLY A CA 1
ATOM 682 C C . GLY A 1 90 ? -12.484 16.938 -0.869 1 85.94 90 GLY A C 1
ATOM 683 O O . GLY A 1 90 ? -12.555 16.25 -1.891 1 85.94 90 GLY A O 1
ATOM 684 N N . CYS A 1 91 ? -12.281 16.406 0.305 1 86.69 91 CYS A N 1
ATOM 685 C CA . CYS A 1 91 ? -11.969 15 0.523 1 86.69 91 CYS A CA 1
ATOM 686 C C . CYS A 1 91 ? -13.203 14.125 0.342 1 86.69 91 CYS A C 1
ATOM 688 O O . CYS A 1 91 ? -13.125 13.055 -0.257 1 86.69 91 CYS A O 1
ATOM 690 N N . ARG A 1 92 ? -14.406 14.555 0.784 1 89.5 92 ARG A N 1
ATOM 691 C CA . ARG A 1 92 ? -15.609 13.727 0.796 1 89.5 92 ARG A CA 1
ATOM 692 C C . ARG A 1 92 ? -16.062 13.406 -0.623 1 89.5 92 ARG A C 1
ATOM 694 O O . ARG A 1 92 ? -16.188 12.234 -0.994 1 89.5 92 ARG A O 1
ATOM 701 N N . PRO A 1 93 ? -16.25 14.383 -1.448 1 95 93 PRO A N 1
ATOM 702 C CA . PRO A 1 93 ? -16.719 14.062 -2.801 1 95 93 PRO A CA 1
ATOM 703 C C . PRO A 1 93 ? -15.688 13.273 -3.605 1 95 93 PRO A C 1
ATOM 705 O O . PRO A 1 93 ? -16.062 12.43 -4.422 1 95 93 PRO A O 1
ATOM 708 N N . VAL A 1 94 ? -14.43 13.57 -3.457 1 94.75 94 VAL A N 1
ATOM 709 C CA . VAL A 1 94 ? -13.391 12.883 -4.211 1 94.75 94 VAL A CA 1
ATOM 710 C C . VAL A 1 94 ? -13.336 11.414 -3.803 1 94.75 94 VAL A C 1
ATOM 712 O O . VAL A 1 94 ? -13.219 10.531 -4.652 1 94.75 94 VAL A O 1
ATOM 715 N N . THR A 1 95 ? -13.461 11.172 -2.521 1 94.75 95 THR A N 1
ATOM 716 C CA . THR A 1 95 ? -13.477 9.797 -2.025 1 94.75 95 THR A CA 1
ATOM 717 C C . THR A 1 95 ? -14.695 9.047 -2.549 1 94.75 95 THR A C 1
ATOM 719 O O . THR A 1 95 ? -14.586 7.883 -2.947 1 94.75 95 THR A O 1
ATOM 722 N N . ILE A 1 96 ? -15.875 9.672 -2.537 1 96 96 ILE A N 1
ATOM 723 C CA . ILE A 1 96 ? -17.094 9.047 -3.027 1 96 96 ILE A CA 1
ATOM 724 C C . ILE A 1 96 ? -16.953 8.727 -4.516 1 96 96 ILE A C 1
ATOM 726 O O . ILE A 1 96 ? -17.297 7.629 -4.957 1 96 96 ILE A O 1
ATOM 730 N N . ALA A 1 97 ? -16.453 9.68 -5.246 1 97.12 97 ALA A N 1
ATOM 731 C CA . ALA A 1 97 ? -16.219 9.469 -6.672 1 97.12 97 ALA A CA 1
ATOM 732 C C . ALA A 1 97 ? -15.273 8.297 -6.914 1 97.12 97 ALA A C 1
ATOM 734 O O . ALA A 1 97 ? -15.516 7.461 -7.789 1 97.12 97 ALA A O 1
ATOM 735 N N . GLY A 1 98 ? -14.211 8.258 -6.164 1 97.56 98 GLY A N 1
ATOM 736 C CA . GLY A 1 98 ? -13.266 7.16 -6.277 1 97.56 98 GLY A CA 1
ATOM 737 C C . GLY A 1 98 ? -13.891 5.809 -5.984 1 97.56 98 GLY A C 1
ATOM 738 O O . GLY A 1 98 ? -13.594 4.824 -6.668 1 97.56 98 GLY A O 1
ATOM 739 N N . ALA A 1 99 ? -14.75 5.812 -5 1 96.62 99 ALA A N 1
ATOM 740 C CA . ALA A 1 99 ? -15.414 4.566 -4.633 1 96.62 99 ALA A CA 1
ATOM 741 C C . ALA A 1 99 ? -16.312 4.074 -5.766 1 96.62 99 ALA A C 1
ATOM 743 O O . ALA A 1 99 ? -16.344 2.879 -6.066 1 96.62 99 ALA A O 1
ATOM 744 N N . ILE A 1 100 ? -16.984 4.961 -6.344 1 97.75 100 ILE A N 1
ATOM 745 C CA . ILE A 1 100 ? -17.891 4.609 -7.434 1 97.75 100 ILE A CA 1
ATOM 746 C C . ILE A 1 100 ? -17.078 4.125 -8.641 1 97.75 100 ILE A C 1
ATOM 748 O O . ILE A 1 100 ? -17.391 3.086 -9.219 1 97.75 100 ILE A O 1
ATOM 752 N N . ILE A 1 101 ? -16.031 4.82 -8.984 1 98.06 101 ILE A N 1
ATOM 753 C CA . ILE A 1 101 ? -15.188 4.473 -10.125 1 98.06 101 ILE A CA 1
ATOM 754 C C . ILE A 1 101 ? -14.555 3.1 -9.906 1 98.06 101 ILE A C 1
ATOM 756 O O . ILE A 1 101 ? -14.562 2.258 -10.805 1 98.06 101 ILE A O 1
ATOM 760 N N . SER A 1 102 ? -14.039 2.887 -8.742 1 97.38 102 SER A N 1
ATOM 761 C CA . SER A 1 102 ? -13.398 1.607 -8.445 1 97.38 102 SER A CA 1
ATOM 762 C C . SER A 1 102 ? -14.414 0.468 -8.469 1 97.38 102 SER A C 1
ATOM 764 O O . SER A 1 102 ? -14.109 -0.632 -8.938 1 97.38 102 SER A O 1
ATOM 766 N N . SER A 1 103 ? -15.617 0.73 -7.949 1 97.19 103 SER A N 1
ATOM 767 C CA . SER A 1 103 ? -16.656 -0.293 -7.961 1 97.19 103 SER A CA 1
ATOM 768 C C . SER A 1 103 ? -17.062 -0.657 -9.383 1 97.19 103 SER A C 1
ATOM 770 O O . SER A 1 103 ? -17.234 -1.835 -9.703 1 97.19 103 SER A O 1
ATOM 772 N N . ILE A 1 104 ? -17.156 0.312 -10.172 1 97.44 104 ILE A N 1
ATOM 773 C CA . ILE A 1 104 ? -17.5 0.083 -11.57 1 97.44 104 ILE A CA 1
ATOM 774 C C . ILE A 1 104 ? -16.375 -0.697 -12.258 1 97.44 104 ILE A C 1
ATOM 776 O O . ILE A 1 104 ? -16.641 -1.646 -13 1 97.44 104 ILE A O 1
ATOM 780 N N . GLY A 1 105 ? -15.148 -0.324 -12.008 1 97.25 105 GLY A N 1
ATOM 781 C CA . GLY A 1 105 ? -14.016 -1.022 -12.586 1 97.25 105 GLY A CA 1
ATOM 782 C C . GLY A 1 105 ? -13.953 -2.49 -12.203 1 97.25 105 GLY A C 1
ATOM 783 O O . GLY A 1 105 ? -13.781 -3.355 -13.062 1 97.25 105 GLY A O 1
ATOM 784 N N . MET A 1 106 ? -14.109 -2.723 -10.984 1 95.69 106 MET A N 1
ATOM 785 C CA . MET A 1 106 ? -14.102 -4.105 -10.516 1 95.69 106 MET A CA 1
ATOM 786 C C . MET A 1 106 ? -15.32 -4.863 -11.031 1 95.69 106 MET A C 1
ATOM 788 O O . MET A 1 106 ? -15.219 -6.039 -11.391 1 95.69 106 MET A O 1
ATOM 792 N N . GLY A 1 107 ? -16.469 -4.211 -11.047 1 96 107 GLY A N 1
ATOM 793 C CA . GLY A 1 107 ? -17.688 -4.848 -11.523 1 96 107 GLY A CA 1
ATOM 794 C C . GLY A 1 107 ? -17.609 -5.273 -12.977 1 96 107 GLY A C 1
ATOM 795 O O . GLY A 1 107 ? -17.969 -6.398 -13.32 1 96 107 GLY A O 1
ATOM 796 N N . ILE A 1 108 ? -17.078 -4.48 -13.797 1 96.75 108 ILE A N 1
ATOM 797 C CA . ILE A 1 108 ? -17 -4.777 -15.219 1 96.75 108 ILE A CA 1
ATOM 798 C C . ILE A 1 108 ? -15.953 -5.852 -15.477 1 96.75 108 ILE A C 1
ATOM 800 O O . ILE A 1 108 ? -15.961 -6.508 -16.516 1 96.75 108 ILE A O 1
ATOM 804 N N . SER A 1 109 ? -15.016 -6.039 -14.531 1 94.94 109 SER A N 1
ATOM 805 C CA . SER A 1 109 ? -13.906 -6.98 -14.695 1 94.94 109 SER A CA 1
ATOM 806 C C . SER A 1 109 ? -14.406 -8.422 -14.672 1 94.94 109 SER A C 1
ATOM 808 O O . SER A 1 109 ? -13.711 -9.336 -15.125 1 94.94 109 SER A O 1
ATOM 810 N N . MET A 1 110 ? -15.656 -8.609 -14.148 1 93.31 110 MET A N 1
ATOM 811 C CA . MET A 1 110 ? -16.203 -9.961 -14.117 1 93.31 110 MET A CA 1
ATOM 812 C C . MET A 1 110 ? -16.422 -10.492 -15.531 1 93.31 110 MET A C 1
ATOM 814 O O . MET A 1 110 ? -16.453 -11.711 -15.75 1 93.31 110 MET A O 1
ATOM 818 N N . PHE A 1 111 ? -16.5 -9.586 -16.438 1 93.81 111 PHE A N 1
ATOM 819 C CA . PHE A 1 111 ? -16.766 -9.969 -17.828 1 93.81 111 PHE A CA 1
ATOM 820 C C . PHE A 1 111 ? -15.469 -9.977 -18.641 1 93.81 111 PHE A C 1
ATOM 822 O O . PHE A 1 111 ? -15.516 -10 -19.875 1 93.81 111 PHE A O 1
ATOM 829 N N . ALA A 1 112 ? -14.359 -9.992 -17.969 1 94.81 112 ALA A N 1
ATOM 830 C CA . ALA A 1 112 ? -13.102 -9.844 -18.703 1 94.81 112 ALA A CA 1
ATOM 831 C C . ALA A 1 112 ? -12.859 -11.039 -19.609 1 94.81 112 ALA A C 1
ATOM 833 O O . ALA A 1 112 ? -12.766 -12.18 -19.156 1 94.81 112 ALA A O 1
ATOM 834 N N . PRO A 1 113 ? -12.734 -10.797 -20.922 1 94.5 113 PRO A N 1
ATOM 835 C CA . PRO A 1 113 ? -12.438 -11.891 -21.844 1 94.5 113 PRO A C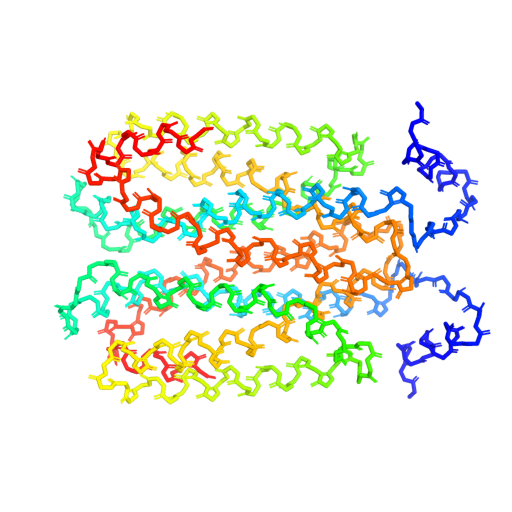A 1
ATOM 836 C C . PRO A 1 113 ? -10.938 -12.141 -22 1 94.5 113 PRO A C 1
ATOM 838 O O . PRO A 1 113 ? -10.531 -13.148 -22.578 1 94.5 113 PRO A O 1
ATOM 841 N N . SER A 1 114 ? -10.195 -11.148 -21.516 1 95 114 SER A N 1
ATOM 842 C CA . SER A 1 114 ? -8.75 -11.273 -21.688 1 95 114 SER A CA 1
ATOM 843 C C . SER A 1 114 ? -8.008 -10.547 -20.562 1 95 114 SER A C 1
ATOM 845 O O . SER A 1 114 ? -8.609 -9.773 -19.812 1 95 114 SER A O 1
ATOM 847 N N . VAL A 1 115 ? -6.754 -10.82 -20.516 1 94.81 115 VAL A N 1
ATOM 848 C CA . VAL A 1 115 ? -5.895 -10.172 -19.531 1 94.81 115 VAL A CA 1
ATOM 849 C C . VAL A 1 115 ? -5.789 -8.68 -19.844 1 94.81 115 VAL A C 1
ATOM 851 O O . VAL A 1 115 ? -5.738 -7.848 -18.938 1 94.81 115 VAL A O 1
ATOM 854 N N . ALA A 1 116 ? -5.828 -8.359 -21.109 1 95.5 116 ALA A N 1
ATOM 855 C CA . ALA A 1 116 ? -5.762 -6.961 -21.516 1 95.5 116 ALA A CA 1
ATOM 856 C C . ALA A 1 116 ? -6.957 -6.176 -20.984 1 95.5 116 ALA A C 1
ATOM 858 O O . ALA A 1 116 ? -6.82 -5.012 -20.609 1 95.5 116 ALA A O 1
ATOM 859 N N . PHE A 1 117 ? -8.055 -6.781 -21.047 1 97.12 117 PHE A N 1
ATOM 860 C CA . PHE A 1 117 ? -9.25 -6.156 -20.484 1 97.12 117 PHE A CA 1
ATOM 861 C C . PHE A 1 117 ? -9.086 -5.891 -19 1 97.12 117 PHE A C 1
ATOM 863 O O . PHE A 1 117 ? -9.523 -4.855 -18.484 1 97.12 117 PHE A O 1
ATOM 870 N N . LEU A 1 118 ? -8.422 -6.742 -18.328 1 96.44 118 LEU A N 1
ATOM 871 C CA . LEU A 1 118 ? -8.195 -6.582 -16.891 1 96.44 118 LEU A CA 1
ATOM 872 C C . LEU A 1 118 ? -7.184 -5.473 -16.625 1 96.44 118 LEU A C 1
ATOM 874 O O . LEU A 1 118 ? -7.25 -4.801 -15.594 1 96.44 118 LEU A O 1
ATOM 878 N N . TYR A 1 119 ? -6.254 -5.254 -17.547 1 95.75 119 TYR A N 1
ATOM 879 C CA . TYR A 1 119 ? -5.363 -4.105 -17.422 1 95.75 119 TYR A CA 1
ATOM 880 C C . TYR A 1 119 ? -6.152 -2.807 -17.328 1 95.75 119 TYR A C 1
ATOM 882 O O . TYR A 1 119 ? -5.816 -1.922 -16.547 1 95.75 119 TYR A O 1
ATOM 890 N N . LEU A 1 120 ? -7.184 -2.803 -18.047 1 96.94 120 LEU A N 1
ATOM 891 C CA . LEU A 1 120 ? -7.957 -1.57 -18.141 1 96.94 120 LEU A CA 1
ATOM 892 C C . LEU A 1 120 ? -8.984 -1.478 -17.016 1 96.94 120 LEU A C 1
ATOM 894 O O . LEU A 1 120 ? -9.094 -0.439 -16.359 1 96.94 120 LEU A O 1
ATOM 898 N N . SER A 1 121 ? -9.742 -2.516 -16.812 1 96.81 121 SER A N 1
ATOM 899 C CA . SER A 1 121 ? -10.82 -2.48 -15.844 1 96.81 121 SER A CA 1
ATOM 900 C C . SER A 1 121 ? -10.289 -2.494 -14.414 1 96.81 121 SER A C 1
ATOM 902 O O . SER A 1 121 ? -10.523 -1.559 -13.648 1 96.81 121 SER A O 1
ATOM 904 N N . VAL A 1 122 ? -9.445 -3.455 -14.094 1 95.56 122 VAL A N 1
ATOM 905 C CA . VAL A 1 122 ? -8.883 -3.568 -12.75 1 95.56 122 VAL A CA 1
ATOM 906 C C . VAL A 1 122 ? -7.691 -2.623 -12.609 1 95.56 122 VAL A C 1
ATOM 908 O O . VAL A 1 122 ? -7.586 -1.889 -11.625 1 95.56 122 VAL A O 1
ATOM 911 N N . GLY A 1 123 ? -6.852 -2.617 -13.586 1 95.06 123 GLY A N 1
ATOM 912 C CA . GLY A 1 123 ? -5.633 -1.828 -13.516 1 95.06 123 GLY A CA 1
ATOM 913 C C . GLY A 1 123 ? -5.887 -0.333 -13.57 1 95.06 123 GLY A C 1
ATOM 914 O O . GLY A 1 123 ? -5.629 0.381 -12.602 1 95.06 123 GLY A O 1
ATOM 915 N N . LEU A 1 124 ? -6.426 0.092 -14.586 1 96.44 124 LEU A N 1
ATOM 916 C CA . LEU A 1 124 ? -6.535 1.527 -14.82 1 96.44 124 LEU A CA 1
ATOM 917 C C . LEU A 1 124 ? -7.754 2.105 -14.117 1 96.44 124 LEU A C 1
ATOM 919 O O . LEU A 1 124 ? -7.629 3.029 -13.305 1 96.44 124 LEU A O 1
ATOM 923 N N . LEU A 1 125 ? -8.906 1.563 -14.359 1 97.44 125 LEU A N 1
ATOM 924 C CA . LEU A 1 125 ? -10.141 2.139 -13.836 1 97.44 125 LEU A CA 1
ATOM 925 C C . LEU A 1 125 ? -10.219 1.974 -12.32 1 97.44 125 LEU A C 1
ATOM 927 O O . LEU A 1 125 ? -10.367 2.957 -11.594 1 97.44 125 LEU A O 1
ATOM 931 N N . THR A 1 126 ? -10.148 0.75 -11.875 1 97 126 THR A N 1
ATOM 932 C CA . THR A 1 126 ? -10.188 0.498 -10.438 1 97 126 THR A CA 1
ATOM 933 C C . THR A 1 126 ? -9.016 1.171 -9.742 1 97 126 THR A C 1
ATOM 935 O O . THR A 1 126 ? -9.172 1.758 -8.672 1 97 126 THR A O 1
ATOM 938 N N . GLY A 1 127 ? -7.852 1.107 -10.359 1 95.56 127 GLY A N 1
ATOM 939 C CA . GLY A 1 127 ? -6.68 1.759 -9.805 1 95.56 127 GLY A CA 1
ATOM 940 C C . GLY A 1 127 ? -6.848 3.258 -9.648 1 95.56 127 GLY A C 1
ATOM 941 O O . GLY A 1 127 ? -6.48 3.824 -8.617 1 95.56 127 GLY A O 1
ATOM 942 N N . PHE A 1 128 ? -7.355 3.869 -10.625 1 96.62 128 PHE A N 1
ATOM 943 C CA . PHE A 1 128 ? -7.594 5.305 -10.562 1 96.62 128 PHE A CA 1
ATOM 944 C C . PHE A 1 128 ? -8.602 5.641 -9.469 1 96.62 128 PHE A C 1
ATOM 946 O O . PHE A 1 128 ? -8.422 6.613 -8.727 1 96.62 128 PHE A O 1
ATOM 953 N N . GLY A 1 129 ? -9.664 4.855 -9.383 1 97 129 GLY A N 1
ATOM 954 C CA . GLY A 1 129 ? -10.625 5.043 -8.312 1 97 129 GLY A CA 1
ATOM 955 C C . GLY A 1 129 ? -10.008 4.914 -6.93 1 97 129 GLY A C 1
ATOM 956 O O . GLY A 1 129 ? -10.234 5.762 -6.062 1 97 129 GLY A O 1
ATOM 957 N N . PHE A 1 130 ? -9.195 3.957 -6.734 1 94.88 130 PHE A N 1
ATOM 958 C CA . PHE A 1 130 ? -8.516 3.754 -5.461 1 94.88 130 PHE A CA 1
ATOM 959 C C . PHE A 1 130 ? -7.574 4.91 -5.164 1 94.88 130 PHE A C 1
ATOM 961 O O . PHE A 1 130 ? -7.387 5.281 -4.004 1 94.88 130 PHE A O 1
ATOM 968 N N . GLY A 1 131 ? -6.992 5.422 -6.207 1 94 131 GLY A N 1
ATOM 969 C CA . GLY A 1 131 ? -6.141 6.586 -6.027 1 94 131 GLY A CA 1
ATOM 970 C C . GLY A 1 131 ? -6.883 7.789 -5.477 1 94 131 GLY A C 1
ATOM 971 O O . GLY A 1 131 ? -6.352 8.523 -4.641 1 94 131 GLY A O 1
ATOM 972 N N . LEU A 1 132 ? -8.062 7.953 -5.895 1 95.31 132 LEU A N 1
ATOM 973 C CA . LEU A 1 132 ? -8.891 9.07 -5.461 1 95.31 132 LEU A CA 1
ATOM 974 C C . LEU A 1 132 ? -9.391 8.859 -4.039 1 95.31 132 LEU A C 1
ATOM 976 O O . LEU A 1 132 ? -9.867 9.797 -3.395 1 95.31 132 LEU A O 1
ATOM 980 N N . ILE A 1 133 ? -9.266 7.621 -3.611 1 94.5 133 ILE A N 1
ATOM 981 C CA . ILE A 1 133 ? -9.703 7.301 -2.258 1 94.5 133 ILE A CA 1
ATOM 982 C C . ILE A 1 133 ? -8.516 7.367 -1.301 1 94.5 133 ILE A C 1
ATOM 984 O O . ILE A 1 133 ? -8.625 7.906 -0.198 1 94.5 133 ILE A O 1
ATOM 988 N N . TYR A 1 134 ? -7.383 6.922 -1.715 1 90.19 134 TYR A N 1
ATOM 989 C CA . TYR A 1 134 ? -6.219 6.707 -0.862 1 90.19 134 TYR A CA 1
ATOM 990 C C . TYR A 1 134 ? -5.668 8.031 -0.347 1 90.19 134 TYR A C 1
ATOM 992 O O . TYR A 1 134 ? -5.469 8.203 0.857 1 90.19 134 TYR A O 1
ATOM 1000 N N . LEU A 1 135 ? -5.484 8.977 -1.198 1 85.75 135 LEU A N 1
ATOM 1001 C CA . LEU A 1 135 ? -4.852 10.234 -0.827 1 85.75 135 LEU A CA 1
ATOM 1002 C C . LEU A 1 135 ? -5.73 11.016 0.143 1 85.75 135 LEU A C 1
ATOM 1004 O O . LEU A 1 135 ? -5.281 11.398 1.226 1 85.75 135 LEU A O 1
ATOM 1008 N N . PRO A 1 136 ? -6.984 11.195 -0.197 1 89.56 136 PRO A N 1
ATOM 1009 C CA . PRO A 1 136 ? -7.82 11.93 0.752 1 89.56 136 PRO A CA 1
ATOM 1010 C C . PRO A 1 136 ? -7.922 11.242 2.111 1 89.56 136 PRO A C 1
ATOM 1012 O O . PRO A 1 136 ? -8.062 11.914 3.139 1 89.56 136 PRO A O 1
ATOM 1015 N N . ALA A 1 137 ? -7.848 9.961 2.088 1 90.44 137 ALA A N 1
ATOM 1016 C CA . ALA A 1 137 ? -7.918 9.234 3.35 1 90.44 137 ALA A CA 1
ATOM 1017 C C . ALA A 1 137 ? -6.746 9.594 4.258 1 90.44 137 ALA A C 1
ATOM 1019 O O . ALA A 1 137 ? -6.91 9.703 5.477 1 90.44 137 ALA A O 1
ATOM 1020 N N . ILE A 1 138 ? -5.633 9.781 3.697 1 84 138 ILE A N 1
ATOM 1021 C CA . ILE A 1 138 ? -4.441 10.117 4.473 1 84 138 ILE A CA 1
ATOM 1022 C C . ILE A 1 138 ? -4.461 11.602 4.828 1 84 138 ILE A C 1
ATOM 1024 O O . ILE A 1 138 ? -4.234 11.977 5.98 1 84 138 ILE A O 1
ATOM 1028 N N . VAL A 1 139 ? -4.777 12.438 3.883 1 82.75 139 VAL A N 1
ATOM 1029 C CA . VAL A 1 139 ? -4.707 13.891 4.039 1 82.75 139 VAL A CA 1
ATOM 1030 C C . VAL A 1 139 ? -5.773 14.352 5.031 1 82.75 139 VAL A C 1
ATOM 1032 O O . VAL A 1 139 ? -5.543 15.281 5.812 1 82.75 139 VAL A O 1
ATOM 1035 N N . SER A 1 140 ? -6.934 13.734 4.961 1 85.69 140 SER A N 1
ATOM 1036 C CA . SER A 1 140 ? -8.008 14.1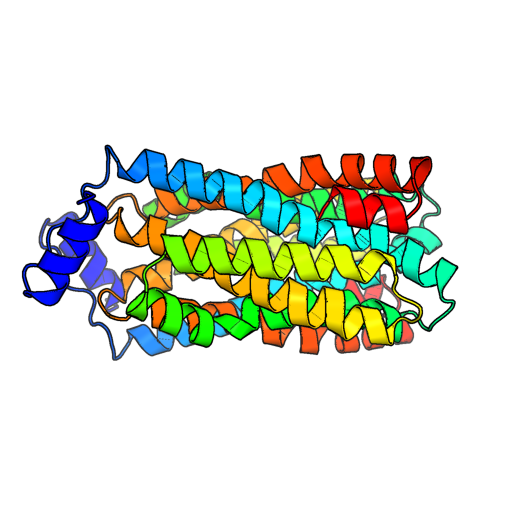48 5.855 1 85.69 140 SER A CA 1
ATOM 1037 C C . SER A 1 140 ? -7.605 13.984 7.316 1 85.69 140 SER A C 1
ATOM 1039 O O . SER A 1 140 ? -7.961 14.812 8.164 1 85.69 140 SER A O 1
ATOM 1041 N N . VAL A 1 141 ? -6.891 12.969 7.637 1 86.25 141 VAL A N 1
ATOM 1042 C CA . VAL A 1 141 ? -6.469 12.711 9.008 1 86.25 141 VAL A CA 1
ATOM 1043 C C . VAL A 1 141 ? -5.418 13.742 9.43 1 86.25 141 VAL A C 1
ATOM 1045 O O . VAL A 1 141 ? -5.488 14.297 10.531 1 86.25 141 VAL A O 1
ATOM 1048 N N . THR A 1 142 ? -4.504 14.047 8.578 1 80.25 142 THR A N 1
ATOM 1049 C CA . THR A 1 142 ? -3.396 14.93 8.93 1 80.25 142 THR A CA 1
ATOM 1050 C C . THR A 1 142 ? -3.867 16.375 9.039 1 80.25 142 THR A C 1
ATOM 1052 O O . THR A 1 142 ? -3.209 17.203 9.68 1 80.25 142 THR A O 1
ATOM 1055 N N . CYS A 1 143 ? -4.973 16.641 8.43 1 78.06 143 CYS A N 1
ATOM 1056 C CA . CYS A 1 143 ? -5.512 18 8.492 1 78.06 143 CYS A CA 1
ATOM 1057 C C . CYS A 1 143 ? -6.156 18.266 9.852 1 78.06 143 CYS A C 1
ATOM 1059 O O . CYS A 1 143 ? -6.234 19.406 10.289 1 78.06 143 CYS A O 1
ATOM 1061 N N . TYR A 1 144 ? -6.57 17.188 10.461 1 79.81 144 TYR A N 1
ATOM 1062 C CA . TYR A 1 144 ? -7.316 17.375 11.695 1 79.81 144 TYR A CA 1
ATOM 1063 C C . TYR A 1 144 ? -6.398 17.266 12.906 1 79.81 144 TYR A C 1
ATOM 1065 O O . TYR A 1 144 ? -6.789 17.594 14.031 1 79.81 144 TYR A O 1
ATOM 1073 N N . PHE A 1 145 ? -5.242 16.828 12.656 1 80.38 145 PHE A N 1
ATOM 1074 C CA . PHE A 1 145 ? -4.348 16.609 13.789 1 80.38 145 PHE A CA 1
ATOM 1075 C C . PHE A 1 145 ? -3.014 17.312 13.562 1 80.38 145 PHE A C 1
ATOM 1077 O O . PHE A 1 145 ? -2.473 17.297 12.461 1 80.38 145 PHE A O 1
ATOM 1084 N N . ASP A 1 146 ? -2.594 17.969 14.625 1 75.94 146 ASP A N 1
ATOM 1085 C CA . ASP A 1 146 ? -1.273 18.594 14.57 1 75.94 146 ASP A CA 1
ATOM 1086 C C . ASP A 1 146 ? -0.294 17.875 15.5 1 75.94 146 ASP A C 1
ATOM 1088 O O . ASP A 1 146 ? 0.646 17.219 15.031 1 75.94 146 ASP A O 1
ATOM 1092 N N . LYS A 1 147 ? -0.646 17.828 16.797 1 73.75 147 LYS A N 1
ATOM 1093 C CA . LYS A 1 147 ? 0.24 17.219 17.797 1 73.75 147 LYS A CA 1
ATOM 1094 C C . LYS A 1 147 ? 0.202 15.703 17.719 1 73.75 147 LYS A C 1
ATOM 1096 O O . LYS A 1 147 ? 1.233 15.039 17.844 1 73.75 147 LYS A O 1
ATOM 1101 N N . LYS A 1 148 ? -0.952 15.227 17.438 1 83.06 148 LYS A N 1
ATOM 1102 C CA . LYS A 1 148 ? -1.121 13.773 17.406 1 83.06 148 LYS A CA 1
ATOM 1103 C C . LYS A 1 148 ? -1.229 13.258 15.977 1 83.06 148 LYS A C 1
ATOM 1105 O O . LYS A 1 148 ? -1.907 12.258 15.719 1 83.06 148 LYS A O 1
ATOM 1110 N N . ARG A 1 149 ? -0.593 13.992 15.133 1 81.69 149 ARG A N 1
ATOM 1111 C CA . ARG A 1 149 ? -0.721 13.633 13.719 1 81.69 149 ARG A CA 1
ATOM 1112 C C . ARG A 1 149 ? -0.129 12.25 13.461 1 81.69 149 ARG A C 1
ATOM 1114 O O . ARG A 1 149 ? -0.699 11.461 12.703 1 81.69 149 ARG A O 1
ATOM 1121 N N . SER A 1 150 ? 1.033 12.109 14.062 1 81 150 SER A N 1
ATOM 1122 C CA . SER A 1 150 ? 1.687 10.828 13.852 1 81 150 SER A CA 1
ATOM 1123 C C . SER A 1 150 ? 0.848 9.68 14.414 1 81 150 SER A C 1
ATOM 1125 O O . SER A 1 150 ? 0.668 8.656 13.75 1 81 150 SER A O 1
ATOM 1127 N N . PHE A 1 151 ? 0.342 9.867 15.523 1 86.62 151 PHE A N 1
ATOM 1128 C CA . PHE A 1 151 ? -0.46 8.844 16.172 1 86.62 151 PHE A CA 1
ATOM 1129 C C . PHE A 1 151 ? -1.77 8.625 15.43 1 86.62 151 PHE A C 1
ATOM 1131 O O . PHE A 1 151 ? -2.172 7.48 15.203 1 86.62 151 PHE A O 1
ATOM 1138 N N . ALA A 1 152 ? -2.443 9.641 15.07 1 89.31 152 ALA A N 1
ATOM 1139 C CA . ALA A 1 152 ? -3.699 9.562 14.328 1 89.31 152 ALA A CA 1
ATOM 1140 C C . ALA A 1 152 ? -3.5 8.859 12.984 1 89.31 152 ALA A C 1
ATOM 1142 O O . ALA A 1 152 ? -4.309 8.016 12.594 1 89.31 152 ALA A O 1
ATOM 1143 N N . THR A 1 153 ? -2.453 9.203 12.344 1 86.06 153 THR A N 1
ATOM 1144 C CA . THR A 1 153 ? -2.146 8.57 11.062 1 86.06 153 THR A CA 1
ATOM 1145 C C . THR A 1 153 ? -1.825 7.086 11.258 1 86.06 153 THR A C 1
ATOM 1147 O O . THR A 1 153 ? -2.244 6.246 10.461 1 86.06 153 THR A O 1
ATOM 1150 N N . GLY A 1 154 ? -1.098 6.797 12.25 1 86.94 154 GLY A N 1
ATOM 1151 C CA . GLY A 1 154 ? -0.787 5.41 12.555 1 86.94 154 GLY A CA 1
ATOM 1152 C C . GLY A 1 154 ? -2.021 4.555 12.773 1 86.94 154 GLY A C 1
ATOM 1153 O O . GLY A 1 154 ? -2.1 3.432 12.273 1 86.94 154 GLY A O 1
ATOM 1154 N N . ILE A 1 155 ? -2.951 5.066 13.398 1 90.38 155 ILE A N 1
ATOM 1155 C CA . ILE A 1 155 ? -4.195 4.344 13.648 1 90.38 155 ILE A CA 1
ATOM 1156 C C . ILE A 1 155 ? -4.957 4.164 12.336 1 90.38 155 ILE A C 1
ATOM 1158 O O . ILE A 1 155 ? -5.461 3.076 12.047 1 90.38 155 ILE A O 1
ATOM 1162 N N . ALA A 1 156 ? -5.027 5.195 11.594 1 90.56 156 ALA A N 1
ATOM 1163 C CA . ALA A 1 156 ? -5.754 5.141 10.328 1 90.56 156 ALA A CA 1
ATOM 1164 C C . ALA A 1 156 ? -5.168 4.078 9.406 1 90.56 156 ALA A C 1
ATOM 1166 O O . ALA A 1 156 ? -5.902 3.264 8.844 1 90.56 156 ALA A O 1
ATOM 1167 N N . VAL A 1 157 ? -3.898 4.062 9.375 1 85.5 157 VAL A N 1
ATOM 1168 C CA . VAL A 1 157 ? -3.238 3.178 8.422 1 85.5 157 VAL A CA 1
ATOM 1169 C C . VAL A 1 157 ? -3.266 1.742 8.938 1 85.5 157 VAL A C 1
ATOM 1171 O O . VAL A 1 157 ? -3.133 0.792 8.164 1 85.5 157 VAL A O 1
ATOM 1174 N N . CYS A 1 158 ? -3.414 1.558 10.203 1 88.69 158 CYS A N 1
ATOM 1175 C CA . CYS A 1 158 ? -3.539 0.231 10.797 1 88.69 158 CYS A CA 1
ATOM 1176 C C . CYS A 1 158 ? -4.742 -0.511 10.227 1 88.69 158 CYS A C 1
ATOM 1178 O O . CYS A 1 158 ? -4.766 -1.742 10.211 1 88.69 158 CYS A O 1
ATOM 1180 N N . GLY A 1 159 ? -5.707 0.179 9.789 1 89.81 159 GLY A N 1
ATOM 1181 C CA . GLY A 1 159 ? -6.848 -0.43 9.125 1 89.81 159 GLY A CA 1
ATOM 1182 C C . GLY A 1 159 ? -6.457 -1.307 7.949 1 89.81 159 GLY A C 1
ATOM 1183 O O . GLY A 1 159 ? -7.047 -2.367 7.738 1 89.81 159 GLY A O 1
ATOM 1184 N N . SER A 1 160 ? -5.445 -0.858 7.258 1 87.62 160 SER A N 1
ATOM 1185 C CA . SER A 1 160 ? -4.965 -1.626 6.113 1 87.62 160 SER A CA 1
ATOM 1186 C C . SER A 1 160 ? -4.477 -3.006 6.539 1 87.62 160 SER A C 1
ATOM 1188 O O . SER A 1 160 ? -4.723 -3.998 5.848 1 87.62 160 SER A O 1
ATOM 1190 N N . GLY A 1 161 ? -3.76 -3.039 7.617 1 84.25 161 GLY A N 1
ATOM 1191 C CA . GLY A 1 161 ? -3.314 -4.32 8.133 1 84.25 161 GLY A CA 1
ATOM 1192 C C . GLY A 1 161 ? -4.457 -5.262 8.469 1 84.25 161 GLY A C 1
ATOM 1193 O O . GLY A 1 161 ? -4.441 -6.43 8.07 1 84.25 161 GLY A O 1
ATOM 1194 N N . ILE A 1 162 ? -5.438 -4.777 9.016 1 88 162 ILE A N 1
ATOM 1195 C CA . ILE A 1 162 ? -6.613 -5.566 9.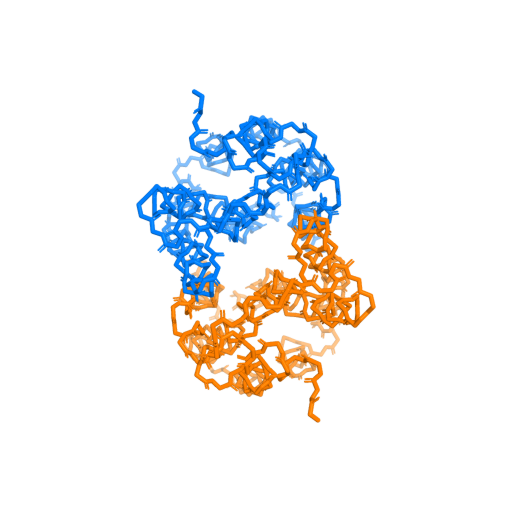367 1 88 162 ILE A CA 1
ATOM 1196 C C . ILE A 1 162 ? -7.328 -6.016 8.094 1 88 162 ILE A C 1
ATOM 1198 O O . ILE A 1 162 ? -7.781 -7.16 7.996 1 88 162 ILE A O 1
ATOM 1202 N N . GLY A 1 163 ? -7.375 -5.16 7.188 1 89.75 163 GLY A N 1
ATOM 1203 C CA . GLY A 1 163 ? -8.023 -5.488 5.926 1 89.75 163 GLY A CA 1
ATOM 1204 C C . GLY A 1 163 ? -7.383 -6.66 5.211 1 89.75 163 GLY A C 1
ATOM 1205 O O . GLY A 1 163 ? -8.078 -7.539 4.699 1 89.75 163 GLY A O 1
ATOM 1206 N N . THR A 1 164 ? -6.07 -6.625 5.227 1 82.88 164 THR A N 1
ATOM 1207 C CA . THR A 1 164 ? -5.359 -7.699 4.543 1 82.88 164 THR A CA 1
ATOM 1208 C C . THR A 1 164 ? -5.629 -9.039 5.215 1 82.88 164 THR A C 1
ATOM 1210 O O . THR A 1 164 ? -5.75 -10.062 4.539 1 82.88 164 THR A O 1
ATOM 1213 N N . PHE A 1 165 ? -5.762 -9.055 6.449 1 83 165 PHE A N 1
ATOM 1214 C CA . PHE A 1 165 ? -6.016 -10.281 7.191 1 83 165 PHE A CA 1
ATOM 1215 C C . PHE A 1 165 ? -7.445 -10.758 6.977 1 83 165 PHE A C 1
ATOM 1217 O O . PHE A 1 165 ? -7.711 -11.961 6.973 1 83 165 PHE A O 1
ATOM 1224 N N . LEU A 1 166 ? -8.297 -9.867 6.785 1 86.62 166 LEU A N 1
ATOM 1225 C CA . LEU A 1 166 ? -9.711 -10.211 6.66 1 86.62 166 LEU A CA 1
ATOM 1226 C C . LEU A 1 166 ? -10.047 -10.602 5.223 1 86.62 166 LEU A C 1
ATOM 1228 O O . LEU A 1 166 ? -10.781 -11.562 4.992 1 86.62 166 LEU A O 1
ATOM 1232 N N . PHE A 1 167 ? -9.508 -9.906 4.324 1 89.25 167 PHE A N 1
ATOM 1233 C CA . PHE A 1 167 ? -9.953 -10.062 2.945 1 89.25 167 PHE A CA 1
ATOM 1234 C C . PHE A 1 167 ? -9.242 -11.227 2.273 1 89.25 167 PHE A C 1
ATOM 1236 O O . PHE A 1 167 ? -9.727 -11.766 1.274 1 89.25 167 PHE A O 1
ATOM 1243 N N . ALA A 1 168 ? -8.086 -11.594 2.832 1 83.12 168 ALA A N 1
ATOM 1244 C CA . ALA A 1 168 ? -7.391 -12.734 2.244 1 83.12 168 ALA A CA 1
ATOM 1245 C C . ALA A 1 168 ? -8.227 -14 2.352 1 83.12 168 ALA A C 1
ATOM 1247 O O . ALA A 1 168 ? -8.586 -14.602 1.336 1 83.12 168 ALA A O 1
ATOM 1248 N N . PRO A 1 169 ? -8.602 -14.43 3.516 1 85.81 169 PRO A N 1
ATOM 1249 C CA . PRO A 1 169 ? -9.453 -15.617 3.615 1 85.81 169 PRO A CA 1
ATOM 1250 C C . PRO A 1 169 ? -10.82 -15.422 2.975 1 85.81 169 PRO A C 1
ATOM 1252 O O . PRO A 1 169 ? -11.406 -16.359 2.443 1 85.81 169 PRO A O 1
ATOM 1255 N N . LEU A 1 170 ? -11.359 -14.258 3.021 1 89.12 170 LEU A N 1
ATOM 1256 C CA . LEU A 1 170 ? -12.648 -13.977 2.398 1 89.12 170 LEU A CA 1
ATOM 1257 C C . LEU A 1 170 ? -12.578 -14.18 0.888 1 89.12 170 LEU A C 1
ATOM 1259 O O . LEU A 1 170 ? -13.461 -14.805 0.3 1 89.12 170 LEU A O 1
ATOM 1263 N N . THR A 1 171 ? -11.555 -13.68 0.319 1 89.62 171 THR A N 1
ATOM 1264 C CA . THR A 1 171 ? -11.414 -13.797 -1.128 1 89.62 171 THR A CA 1
ATOM 1265 C C . THR A 1 171 ? -11.18 -15.25 -1.533 1 89.62 171 THR A C 1
ATOM 1267 O O . THR A 1 171 ? -11.703 -15.711 -2.551 1 89.62 171 THR A O 1
ATOM 1270 N N . GLU A 1 172 ? -10.398 -15.93 -0.745 1 86.31 172 GLU A N 1
ATOM 1271 C CA . GLU A 1 172 ? -10.203 -17.344 -1.02 1 86.31 172 GLU A CA 1
ATOM 1272 C C . GLU A 1 172 ? -11.531 -18.109 -0.985 1 86.31 172 GLU A C 1
ATOM 1274 O O . GLU A 1 172 ? -11.805 -18.922 -1.863 1 86.31 172 GLU A O 1
ATOM 1279 N N . TRP A 1 173 ? -12.266 -17.797 0.042 1 90.94 173 TRP A N 1
ATOM 1280 C CA . TRP A 1 173 ? -13.578 -18.438 0.174 1 90.94 173 TRP A CA 1
ATOM 1281 C C . TRP A 1 173 ? -14.477 -18.062 -1.004 1 90.94 173 TRP A C 1
ATOM 1283 O O . TRP A 1 173 ? -15.188 -18.922 -1.536 1 90.94 173 TRP A O 1
ATOM 1293 N N . LEU A 1 174 ? -14.5 -16.891 -1.458 1 91.69 174 LEU A N 1
ATOM 1294 C CA . LEU A 1 174 ? -15.32 -16.422 -2.57 1 91.69 174 LEU A CA 1
ATOM 1295 C C . LEU A 1 174 ? -14.898 -17.094 -3.875 1 91.69 174 LEU A C 1
ATOM 1297 O O . LEU A 1 174 ? -15.742 -17.484 -4.684 1 91.69 174 LEU A O 1
ATOM 1301 N N . VAL A 1 175 ? -13.609 -17.266 -4.066 1 90.88 175 VAL A N 1
ATOM 1302 C CA . VAL A 1 175 ? -13.086 -17.859 -5.293 1 90.88 175 VAL A CA 1
ATOM 1303 C C . VAL A 1 175 ? -13.438 -19.344 -5.328 1 90.88 175 VAL A C 1
ATOM 1305 O O . VAL A 1 175 ? -13.805 -19.875 -6.383 1 90.88 175 VAL A O 1
ATOM 1308 N N . GLN A 1 176 ? -13.328 -19.984 -4.219 1 90.19 176 GLN A N 1
ATOM 1309 C CA . GLN A 1 176 ? -13.617 -21.406 -4.137 1 90.19 176 GLN A CA 1
ATOM 1310 C C . GLN A 1 176 ? -15.094 -21.688 -4.387 1 90.19 176 GLN A C 1
ATOM 1312 O O . GLN A 1 176 ? -15.453 -22.703 -4.98 1 90.19 176 GLN A O 1
ATOM 1317 N N . ASN A 1 177 ? -15.945 -20.734 -4.055 1 93.62 177 ASN A N 1
ATOM 1318 C CA . ASN A 1 177 ? -17.375 -21 -4.102 1 93.62 177 ASN A CA 1
ATOM 1319 C C . ASN A 1 177 ? -18.047 -20.328 -5.293 1 93.62 177 ASN A C 1
ATOM 1321 O O . ASN A 1 177 ? -19.062 -20.797 -5.793 1 93.62 177 ASN A O 1
ATOM 1325 N N . PHE A 1 178 ? -17.469 -19.234 -5.734 1 93.94 178 PHE A N 1
ATOM 1326 C CA . PHE A 1 178 ? -18.156 -18.469 -6.773 1 93.94 178 PHE A CA 1
ATOM 1327 C C . PHE A 1 178 ? -17.234 -18.219 -7.957 1 93.94 178 PHE A C 1
ATOM 1329 O O . PHE A 1 178 ? -17.578 -17.469 -8.875 1 93.94 178 PHE A O 1
ATOM 1336 N N . SER A 1 179 ? -16.047 -18.812 -8.008 1 92.69 179 SER A N 1
ATOM 1337 C CA . SER A 1 179 ? -15.047 -18.547 -9.039 1 92.69 179 SER A CA 1
ATOM 1338 C C . SER A 1 179 ? -14.516 -17.125 -8.945 1 92.69 179 SER A C 1
ATOM 1340 O O . SER A 1 179 ? -14.969 -16.344 -8.102 1 92.69 179 SER A O 1
ATOM 1342 N N . TRP A 1 180 ? -13.523 -16.844 -9.734 1 93.38 180 TRP A N 1
ATOM 1343 C CA . TRP A 1 180 ? -12.922 -15.516 -9.672 1 93.38 180 TRP A CA 1
ATOM 1344 C C . TRP A 1 180 ? -13.898 -14.453 -10.164 1 93.38 180 TRP A C 1
ATOM 1346 O O . TRP A 1 180 ? -13.867 -13.312 -9.695 1 93.38 180 TRP A O 1
ATOM 1356 N N . LYS A 1 181 ? -14.828 -14.789 -11.07 1 95.19 181 LYS A N 1
ATOM 1357 C CA . LYS A 1 181 ? -15.82 -13.852 -11.586 1 95.19 181 LYS A CA 1
ATOM 1358 C C . LYS A 1 181 ? -16.781 -13.414 -10.492 1 95.19 181 LYS A C 1
ATOM 1360 O O . LYS A 1 181 ? -17.047 -12.227 -10.312 1 95.19 181 LYS A O 1
ATOM 1365 N N . GLY A 1 182 ? -17.281 -14.375 -9.797 1 93.88 182 GLY A N 1
ATOM 1366 C CA . GLY A 1 182 ? -18.156 -14.07 -8.688 1 93.88 182 GLY A CA 1
ATOM 1367 C C . GLY A 1 182 ? -17.484 -13.305 -7.57 1 93.88 182 GLY A C 1
ATOM 1368 O O . GLY A 1 182 ? -18.078 -12.406 -6.973 1 93.88 182 GLY A O 1
ATOM 1369 N N . ALA A 1 183 ? -16.25 -13.68 -7.289 1 94.12 183 ALA A N 1
ATOM 1370 C CA . ALA A 1 183 ? -15.484 -12.984 -6.254 1 94.12 183 ALA A CA 1
ATOM 1371 C C . ALA A 1 183 ? -15.312 -11.508 -6.594 1 94.12 183 ALA A C 1
ATOM 1373 O O . ALA A 1 183 ? -15.492 -10.648 -5.73 1 94.12 183 ALA A O 1
ATOM 1374 N N . MET A 1 184 ? -15.039 -11.25 -7.844 1 93.88 184 MET A N 1
ATOM 1375 C CA . MET A 1 184 ? -14.844 -9.867 -8.281 1 93.88 184 MET A CA 1
ATOM 1376 C C . MET A 1 184 ? -16.141 -9.07 -8.156 1 93.88 184 MET A C 1
ATOM 1378 O O . MET A 1 184 ? -16.125 -7.906 -7.758 1 93.88 184 MET A O 1
ATOM 1382 N N . LEU A 1 185 ? -17.219 -9.688 -8.422 1 93.56 185 LEU A N 1
ATOM 1383 C CA . LEU A 1 185 ? -18.5 -9.016 -8.352 1 93.56 185 LEU A CA 1
ATOM 1384 C C . LEU A 1 185 ? -18.859 -8.672 -6.914 1 93.56 185 LEU A C 1
ATOM 1386 O O . LEU A 1 185 ? -19.312 -7.555 -6.629 1 93.56 185 LEU A O 1
ATOM 1390 N N . ILE A 1 186 ? -18.656 -9.547 -6.035 1 94 186 ILE A N 1
ATOM 1391 C CA . ILE A 1 186 ? -19.016 -9.336 -4.637 1 94 186 ILE A CA 1
ATOM 1392 C C . ILE A 1 186 ? -18.094 -8.281 -4.027 1 94 186 ILE A C 1
ATOM 1394 O O . ILE A 1 186 ? -18.547 -7.426 -3.26 1 94 186 ILE A O 1
ATOM 1398 N N . LEU A 1 187 ? -16.844 -8.344 -4.387 1 92.81 187 LEU A N 1
ATOM 1399 C CA . LEU A 1 187 ? -15.875 -7.379 -3.861 1 92.81 187 LEU A CA 1
ATOM 1400 C C . LEU A 1 187 ? -16.156 -5.984 -4.422 1 92.81 187 LEU A C 1
ATOM 1402 O O . LEU A 1 187 ? -15.742 -4.984 -3.828 1 92.81 187 LEU A O 1
ATOM 1406 N N . SER A 1 188 ? -16.766 -5.953 -5.598 1 93 188 SER A N 1
ATOM 1407 C CA . SER A 1 188 ? -17.016 -4.668 -6.238 1 93 188 SER A CA 1
ATOM 1408 C C . SER A 1 188 ? -18.109 -3.889 -5.504 1 93 188 SER A C 1
ATOM 1410 O O . SER A 1 188 ? -18.062 -2.656 -5.445 1 93 188 SER A O 1
ATOM 1412 N N . MET B 1 1 ? 21.938 21.25 13.445 1 31.33 1 MET B N 1
ATOM 1413 C CA . MET B 1 1 ? 20.734 21.594 14.195 1 31.33 1 MET B CA 1
ATOM 1414 C C . MET B 1 1 ? 19.547 21.781 13.266 1 31.33 1 MET B C 1
ATOM 1416 O O . MET B 1 1 ? 19.359 22.859 12.688 1 31.33 1 MET B O 1
ATOM 1420 N N . THR B 1 2 ? 19.297 20.703 12.57 1 43.53 2 THR B N 1
ATOM 1421 C CA . THR B 1 2 ? 18.641 20.781 11.266 1 43.53 2 THR B CA 1
ATOM 1422 C C . THR B 1 2 ? 17.25 21.391 11.391 1 43.53 2 THR B C 1
ATOM 1424 O O . THR B 1 2 ? 16.688 21.422 12.477 1 43.53 2 THR B O 1
ATOM 1427 N N . GLN B 1 3 ? 16.922 22.031 10.383 1 43.66 3 GLN B N 1
ATOM 1428 C CA . GLN B 1 3 ? 15.664 22.75 10.312 1 43.66 3 GLN B CA 1
ATOM 1429 C C . GLN B 1 3 ? 14.531 21.938 10.922 1 43.66 3 GLN B C 1
ATOM 1431 O O . GLN B 1 3 ? 13.656 22.484 11.609 1 43.66 3 GLN B O 1
ATOM 1436 N N . ALA B 1 4 ? 14.586 20.734 10.867 1 50.72 4 ALA B N 1
ATOM 1437 C CA . ALA B 1 4 ? 13.633 19.828 11.484 1 50.72 4 ALA B CA 1
ATOM 1438 C C . ALA B 1 4 ? 13.727 19.875 13.008 1 50.72 4 ALA B C 1
ATOM 1440 O O . ALA B 1 4 ? 12.711 19.828 13.703 1 50.72 4 ALA B O 1
ATOM 1441 N N . GLY B 1 5 ? 14.867 19.875 13.477 1 47.25 5 GLY B N 1
ATOM 1442 C CA . GLY B 1 5 ? 15.094 20.062 14.898 1 47.25 5 GLY B CA 1
ATOM 1443 C C . GLY B 1 5 ? 14.508 21.359 15.43 1 47.25 5 GLY B C 1
ATOM 1444 O O . GLY B 1 5 ? 13.961 21.391 16.531 1 47.25 5 GLY B O 1
ATOM 1445 N N . SER B 1 6 ? 14.719 22.297 14.602 1 45.84 6 SER B N 1
ATOM 1446 C CA . SER B 1 6 ? 14.25 23.609 15.039 1 45.84 6 SER B CA 1
ATOM 1447 C C . SER B 1 6 ? 12.727 23.672 15.055 1 45.84 6 SER B C 1
ATOM 1449 O O . SER B 1 6 ? 12.141 24.297 15.938 1 45.84 6 SER B O 1
ATOM 1451 N N . ILE B 1 7 ? 12.156 22.938 14.188 1 49.94 7 ILE B N 1
ATOM 1452 C CA . ILE B 1 7 ? 10.695 22.953 14.156 1 49.94 7 ILE B CA 1
ATOM 1453 C C . ILE B 1 7 ? 10.148 22.141 15.328 1 49.94 7 ILE B C 1
ATOM 1455 O O . ILE B 1 7 ? 9.195 22.562 15.992 1 49.94 7 ILE B O 1
ATOM 1459 N N . LYS B 1 8 ? 10.773 21.047 15.648 1 50.44 8 LYS B N 1
ATOM 1460 C CA . LYS B 1 8 ? 10.375 20.266 16.828 1 50.44 8 LYS B CA 1
ATOM 1461 C C . LYS B 1 8 ? 10.609 21.047 18.109 1 50.44 8 LYS B C 1
ATOM 1463 O O . LYS B 1 8 ? 9.781 21 19.016 1 50.44 8 LYS B O 1
ATOM 1468 N N . LYS B 1 9 ? 11.727 21.641 18.328 1 48.44 9 LYS B N 1
ATOM 1469 C CA . LYS B 1 9 ? 11.984 22.469 19.5 1 48.44 9 LYS B CA 1
ATOM 1470 C C . LYS B 1 9 ? 10.945 23.578 19.641 1 48.44 9 LYS B C 1
ATOM 1472 O O . LYS B 1 9 ? 10.469 23.859 20.75 1 48.44 9 LYS B O 1
ATOM 1477 N N . ALA B 1 10 ? 10.594 24.172 18.562 1 45.81 10 ALA B N 1
ATOM 1478 C CA . ALA B 1 10 ? 9.586 25.234 18.609 1 45.81 10 ALA B CA 1
ATOM 1479 C C . ALA B 1 10 ? 8.211 24.656 18.953 1 45.81 10 ALA B C 1
ATOM 1481 O O . ALA B 1 10 ? 7.434 25.281 19.672 1 45.81 10 ALA B O 1
ATOM 1482 N N . GLU B 1 11 ? 7.93 23.469 18.484 1 44.12 11 GLU B N 1
ATOM 1483 C CA . GLU B 1 11 ? 6.703 22.766 18.875 1 44.12 11 GLU B CA 1
ATOM 1484 C C . GLU B 1 11 ? 6.707 22.438 20.359 1 44.12 11 GLU B C 1
ATOM 1486 O O . GLU B 1 11 ? 5.68 22.562 21.031 1 44.12 11 GLU B O 1
ATOM 1491 N N . ASP B 1 12 ? 7.742 21.844 20.875 1 44.12 12 ASP B N 1
ATOM 1492 C CA . ASP B 1 12 ? 7.879 21.641 22.328 1 44.12 12 ASP B CA 1
ATOM 1493 C C . ASP B 1 12 ? 7.676 22.953 23.078 1 44.12 12 ASP B C 1
ATOM 1495 O O . ASP B 1 12 ? 7.152 22.953 24.188 1 44.12 12 ASP B O 1
ATOM 1499 N N . ASP B 1 13 ? 8.25 24 22.625 1 44.22 13 ASP B N 1
ATOM 1500 C CA . ASP B 1 13 ? 8.141 25.281 23.328 1 44.22 13 ASP B CA 1
ATOM 1501 C C . ASP B 1 13 ? 6.812 25.969 23.016 1 44.22 13 ASP B C 1
ATOM 1503 O O . ASP B 1 13 ? 6.555 27.078 23.484 1 44.22 13 ASP B O 1
ATOM 1507 N N . GLY B 1 14 ? 5.883 25.422 22.375 1 39.66 14 GLY B N 1
ATOM 1508 C CA . GLY B 1 14 ? 4.551 25.969 22.172 1 39.66 14 GLY B CA 1
ATOM 1509 C C . GLY B 1 14 ? 4.445 26.859 20.953 1 39.66 14 GLY B C 1
ATOM 1510 O O . GLY B 1 14 ? 3.457 27.578 20.781 1 39.66 14 GLY B O 1
ATOM 1511 N N . ILE B 1 15 ? 5.602 27.281 20.438 1 38.19 15 ILE B N 1
ATOM 1512 C CA . ILE B 1 15 ? 5.52 28.172 19.281 1 38.19 15 ILE B CA 1
ATOM 1513 C C . ILE B 1 15 ? 5.281 27.344 18.016 1 38.19 15 ILE B C 1
ATOM 1515 O O . ILE B 1 15 ? 6.027 26.406 17.734 1 38.19 15 ILE B O 1
ATOM 1519 N N . ILE B 1 16 ? 4.148 27.125 17.547 1 40.84 16 ILE B N 1
ATOM 1520 C CA . ILE B 1 16 ? 3.762 26.469 16.297 1 40.84 16 ILE B CA 1
ATOM 1521 C C . ILE B 1 16 ? 4.477 27.125 15.125 1 40.84 16 ILE B C 1
ATOM 1523 O O . ILE B 1 16 ? 4.25 28.297 14.836 1 40.84 16 ILE B O 1
ATOM 1527 N N . VAL B 1 17 ? 5.797 26.938 14.891 1 45.81 17 VAL B N 1
ATOM 1528 C CA . VAL B 1 17 ? 6.438 27.469 13.695 1 45.81 17 VAL B CA 1
ATOM 1529 C C . VAL B 1 17 ? 5.762 26.906 12.453 1 45.81 17 VAL B C 1
ATOM 1531 O O . VAL B 1 17 ? 5.391 25.719 12.414 1 45.81 17 VAL B O 1
ATOM 1534 N N . SER B 1 18 ? 5.141 27.688 11.672 1 50.5 18 SER B N 1
ATOM 1535 C CA . SER B 1 18 ? 4.418 27.453 10.43 1 50.5 18 SER B CA 1
ATOM 1536 C C . SER B 1 18 ? 5.242 26.609 9.469 1 50.5 18 SER B C 1
ATOM 1538 O O . SER B 1 18 ? 6.434 26.859 9.273 1 50.5 18 SER B O 1
ATOM 1540 N N . PRO B 1 19 ? 4.879 25.406 9.117 1 56.12 19 PRO B N 1
ATOM 1541 C CA . PRO B 1 19 ? 5.637 24.547 8.195 1 56.12 19 PRO B CA 1
ATOM 1542 C C . PRO B 1 19 ? 6.074 25.281 6.934 1 56.12 19 PRO B C 1
ATOM 1544 O O . PRO B 1 19 ? 5.371 26.188 6.461 1 56.12 19 PRO B O 1
ATOM 1547 N N . PRO B 1 20 ? 7.41 25.422 6.547 1 57 20 PRO B N 1
ATOM 1548 C CA . PRO B 1 20 ? 7.996 26.25 5.488 1 57 20 PRO B CA 1
ATOM 1549 C C . PRO B 1 20 ? 7.262 26.125 4.156 1 57 20 PRO B C 1
ATOM 1551 O O . PRO B 1 20 ? 7.363 27 3.301 1 57 20 PRO B O 1
ATOM 1554 N N . ASP B 1 21 ? 6.141 25.281 4.035 1 63.91 21 ASP B N 1
ATOM 1555 C CA . ASP B 1 21 ? 5.441 25.031 2.777 1 63.91 21 ASP B CA 1
ATOM 1556 C C . ASP B 1 21 ? 6.383 25.188 1.584 1 63.91 21 ASP B C 1
ATOM 1558 O O . ASP B 1 21 ? 6.047 25.844 0.599 1 63.91 21 ASP B O 1
ATOM 1562 N N . GLY B 1 22 ? 7.676 24.906 1.654 1 66.38 22 GLY B N 1
ATOM 1563 C CA . GLY B 1 22 ? 8.68 24.938 0.601 1 66.38 22 GLY B CA 1
ATOM 1564 C C . GLY B 1 22 ? 10.086 24.703 1.112 1 66.38 22 GLY B C 1
ATOM 1565 O O . GLY B 1 22 ? 10.273 24.156 2.205 1 66.38 22 GLY B O 1
ATOM 1566 N N . GLY B 1 23 ? 11.227 24.938 0.163 1 78.88 23 GLY B N 1
ATOM 1567 C CA . GLY B 1 23 ? 12.625 24.797 0.513 1 78.88 23 GLY B CA 1
ATOM 1568 C C . GLY B 1 23 ? 13.023 23.375 0.834 1 78.88 23 GLY B C 1
ATOM 1569 O O . GLY B 1 23 ? 12.906 22.484 -0.011 1 78.88 23 GLY B O 1
ATOM 1570 N N . TRP B 1 24 ? 13.344 23.234 2.139 1 80.5 24 TRP B N 1
ATOM 1571 C CA . TRP B 1 24 ? 13.812 21.938 2.635 1 80.5 24 TRP B CA 1
ATOM 1572 C C . TRP B 1 24 ? 12.695 20.906 2.604 1 80.5 24 TRP B C 1
ATOM 1574 O O . TRP B 1 24 ? 12.961 19.703 2.551 1 80.5 24 TRP B O 1
ATOM 1584 N N . GLY B 1 25 ? 11.461 21.312 2.596 1 85.44 25 GLY B N 1
ATOM 1585 C CA . GLY B 1 25 ? 10.328 20.406 2.529 1 85.44 25 GLY B CA 1
ATOM 1586 C C . GLY B 1 25 ? 10.32 19.562 1.272 1 85.44 25 GLY B C 1
ATOM 1587 O O . GLY B 1 25 ? 9.961 18.375 1.318 1 85.44 25 GLY B O 1
ATOM 1588 N N . TRP B 1 26 ? 10.867 20.109 0.209 1 90.25 26 TRP B N 1
ATOM 1589 C CA . TRP B 1 26 ? 10.867 19.359 -1.047 1 90.25 26 TRP B CA 1
ATOM 1590 C C . TRP B 1 26 ? 11.945 18.281 -1.043 1 90.25 26 TRP B C 1
ATOM 1592 O O . TRP B 1 26 ? 11.82 17.266 -1.733 1 90.25 26 TRP B O 1
ATOM 1602 N N . VAL B 1 27 ? 13.008 18.516 -0.315 1 89.75 27 VAL B N 1
ATOM 1603 C CA . VAL B 1 27 ? 14.023 17.484 -0.154 1 89.75 27 VAL B CA 1
ATOM 1604 C C . VAL B 1 27 ? 13.445 16.297 0.623 1 89.75 27 VAL B C 1
ATOM 1606 O O . VAL B 1 27 ? 13.703 15.141 0.293 1 89.75 27 VAL B O 1
ATOM 1609 N N . VAL B 1 28 ? 12.594 16.594 1.627 1 89.88 28 VAL B N 1
ATOM 1610 C CA . VAL B 1 28 ? 11.938 15.57 2.424 1 89.88 28 VAL B CA 1
ATOM 1611 C C . VAL B 1 28 ? 10.93 14.812 1.559 1 89.88 28 VAL B C 1
ATOM 1613 O O . VAL B 1 28 ? 10.828 13.586 1.649 1 89.88 28 VAL B O 1
ATOM 1616 N N . VAL B 1 29 ? 10.266 15.523 0.729 1 92.31 29 VAL B N 1
ATOM 1617 C CA . VAL B 1 29 ? 9.32 14.898 -0.191 1 92.31 29 VAL B CA 1
ATOM 1618 C C . VAL B 1 29 ? 10.062 13.938 -1.119 1 92.31 29 VAL B C 1
ATOM 1620 O O . VAL B 1 29 ? 9.594 12.828 -1.368 1 92.31 29 VAL B O 1
ATOM 1623 N N . PHE B 1 30 ? 11.219 14.383 -1.611 1 93.94 30 PHE B N 1
ATOM 1624 C CA . PHE B 1 30 ? 12.008 13.531 -2.498 1 93.94 30 PHE B CA 1
ATOM 1625 C C . PHE B 1 30 ? 12.5 12.289 -1.766 1 93.94 30 PHE B C 1
ATOM 1627 O O . PHE B 1 30 ? 12.484 11.188 -2.32 1 93.94 30 PHE B O 1
ATOM 1634 N N . ALA B 1 31 ? 12.961 12.469 -0.58 1 92.12 31 ALA B N 1
ATOM 1635 C CA . ALA B 1 31 ? 13.398 11.328 0.221 1 92.12 31 ALA B CA 1
ATOM 1636 C C . ALA B 1 31 ? 12.25 10.344 0.439 1 92.12 31 ALA B C 1
ATOM 1638 O O . ALA B 1 31 ? 12.43 9.125 0.311 1 92.12 31 ALA B O 1
ATOM 1639 N N . SER B 1 32 ? 11.133 10.898 0.802 1 93 32 SER B N 1
ATOM 1640 C CA . SER B 1 32 ? 9.945 10.062 0.982 1 93 32 SER B CA 1
ATOM 1641 C C . SER B 1 32 ? 9.562 9.367 -0.317 1 93 32 SER B C 1
ATOM 1643 O O . SER B 1 32 ? 9.195 8.188 -0.311 1 93 32 SER B O 1
ATOM 1645 N N . PHE B 1 33 ? 9.648 10.078 -1.398 1 94.44 33 PHE B N 1
ATOM 1646 C CA . PHE B 1 33 ? 9.398 9.531 -2.727 1 94.44 33 PHE B CA 1
ATOM 1647 C C . PHE B 1 33 ? 10.305 8.336 -2.996 1 94.44 33 PHE B C 1
ATOM 1649 O O . PHE B 1 33 ? 9.836 7.289 -3.459 1 94.44 33 PHE B O 1
ATOM 1656 N N . MET B 1 34 ? 11.484 8.414 -2.652 1 94.5 34 MET B N 1
ATOM 1657 C CA . MET B 1 34 ? 12.445 7.344 -2.863 1 94.5 34 MET B CA 1
ATOM 1658 C C . MET B 1 34 ? 12.156 6.16 -1.943 1 94.5 34 MET B C 1
ATOM 1660 O O . MET B 1 34 ? 12.297 5.004 -2.35 1 94.5 34 MET B O 1
ATOM 1664 N N . ILE B 1 35 ? 11.797 6.441 -0.778 1 93.44 35 ILE B N 1
ATOM 1665 C CA . ILE B 1 35 ? 11.445 5.398 0.176 1 93.44 35 ILE B CA 1
ATOM 1666 C C . ILE B 1 35 ? 10.25 4.602 -0.349 1 93.44 35 ILE B C 1
ATOM 1668 O O . ILE B 1 35 ? 10.25 3.369 -0.303 1 93.44 35 ILE B O 1
ATOM 1672 N N . HIS B 1 36 ? 9.297 5.316 -0.894 1 92.06 36 HIS B N 1
ATOM 1673 C CA . HIS B 1 36 ? 8.102 4.656 -1.415 1 92.06 36 HIS B CA 1
ATOM 1674 C C . HIS B 1 36 ? 8.43 3.83 -2.654 1 92.06 36 HIS B C 1
ATOM 1676 O O . HIS B 1 36 ? 7.844 2.766 -2.869 1 92.06 36 HIS B O 1
ATOM 1682 N N . ILE B 1 37 ? 9.375 4.301 -3.424 1 92.94 37 ILE B N 1
ATOM 1683 C CA . ILE B 1 37 ? 9.797 3.529 -4.586 1 92.94 37 ILE B CA 1
ATOM 1684 C C . ILE B 1 37 ? 10.352 2.178 -4.137 1 92.94 37 ILE B C 1
ATOM 1686 O O . ILE B 1 37 ? 9.945 1.134 -4.656 1 92.94 37 ILE B O 1
ATOM 1690 N N . ILE B 1 38 ? 11.156 2.18 -3.189 1 91.5 38 ILE B N 1
ATOM 1691 C CA . ILE B 1 38 ? 11.891 0.985 -2.789 1 91.5 38 ILE B CA 1
ATOM 1692 C C . ILE B 1 38 ? 10.992 0.095 -1.929 1 91.5 38 ILE B C 1
ATOM 1694 O O . ILE B 1 38 ? 10.812 -1.088 -2.229 1 91.5 38 ILE B O 1
ATOM 1698 N N . ALA B 1 39 ? 10.391 0.692 -0.86 1 89.06 39 ALA B N 1
ATOM 1699 C CA . ALA B 1 39 ? 9.625 -0.095 0.107 1 89.06 39 ALA B CA 1
ATOM 1700 C C . ALA B 1 39 ? 8.383 -0.695 -0.533 1 89.06 39 ALA B C 1
ATOM 1702 O O . ALA B 1 39 ? 8.133 -1.897 -0.415 1 89.06 39 ALA B O 1
ATOM 1703 N N . ASP B 1 40 ? 7.586 0.094 -1.262 1 88.12 40 ASP B N 1
ATOM 1704 C CA . ASP B 1 40 ? 6.371 -0.407 -1.898 1 88.12 40 ASP B CA 1
ATOM 1705 C C . ASP B 1 40 ? 6.703 -1.269 -3.113 1 88.12 40 ASP B C 1
ATOM 1707 O O . ASP B 1 40 ? 6.008 -2.244 -3.4 1 88.12 40 ASP B O 1
ATOM 1711 N N . GLY B 1 41 ? 7.738 -0.854 -3.814 1 87.12 41 GLY B N 1
ATOM 1712 C CA . GLY B 1 41 ? 8.18 -1.686 -4.922 1 87.12 41 GLY B CA 1
ATOM 1713 C C . GLY B 1 41 ? 8.508 -3.107 -4.508 1 87.12 41 GLY B C 1
ATOM 1714 O O . GLY B 1 41 ? 8.055 -4.062 -5.137 1 87.12 41 GLY B O 1
ATOM 1715 N N . ILE B 1 42 ? 9.203 -3.227 -3.48 1 88.62 42 ILE B N 1
ATOM 1716 C CA . ILE B 1 42 ? 9.602 -4.539 -2.986 1 88.62 42 ILE B CA 1
ATOM 1717 C C . ILE B 1 42 ? 8.375 -5.285 -2.459 1 88.62 42 ILE B C 1
ATOM 1719 O O . ILE B 1 42 ? 8.203 -6.477 -2.717 1 88.62 42 ILE B O 1
ATOM 1723 N N . THR B 1 43 ? 7.512 -4.605 -1.775 1 86.75 43 THR B N 1
ATOM 1724 C CA . THR B 1 43 ? 6.336 -5.227 -1.179 1 86.75 43 THR B CA 1
ATOM 1725 C C . THR B 1 43 ? 5.43 -5.816 -2.256 1 86.75 43 THR B C 1
ATOM 1727 O O . THR B 1 43 ? 4.938 -6.938 -2.113 1 86.75 43 THR B O 1
ATOM 1730 N N . TYR B 1 44 ? 5.305 -5.141 -3.346 1 81.62 44 TYR B N 1
ATOM 1731 C CA . TYR B 1 44 ? 4.34 -5.57 -4.355 1 81.62 44 TYR B CA 1
ATOM 1732 C C . TYR B 1 44 ? 4.941 -6.637 -5.262 1 81.62 44 TYR B C 1
ATOM 1734 O O . TYR B 1 44 ? 4.23 -7.258 -6.055 1 81.62 44 TYR B O 1
ATOM 1742 N N . THR B 1 45 ? 6.234 -6.918 -5.18 1 82.81 45 THR B N 1
ATOM 1743 C CA . THR B 1 45 ? 6.836 -7.992 -5.969 1 82.81 45 THR B CA 1
ATOM 1744 C C . THR B 1 45 ? 6.523 -9.352 -5.355 1 82.81 45 THR B C 1
ATOM 1746 O O . THR B 1 45 ? 6.781 -10.391 -5.969 1 82.81 45 THR B O 1
ATOM 1749 N N . PHE B 1 46 ? 5.961 -9.344 -4.23 1 82.56 46 PHE B N 1
ATOM 1750 C CA . PHE B 1 46 ? 5.688 -10.602 -3.551 1 82.56 46 PHE B CA 1
ATOM 1751 C C . PHE B 1 46 ? 4.598 -11.383 -4.273 1 82.56 46 PHE B C 1
ATOM 1753 O O . PHE B 1 46 ? 4.445 -12.586 -4.062 1 82.56 46 PHE B O 1
ATOM 1760 N N . GLY B 1 47 ? 3.885 -10.758 -5.164 1 75.75 47 GLY B N 1
ATOM 1761 C CA . GLY B 1 47 ? 3.016 -11.523 -6.047 1 75.75 47 GLY B CA 1
ATOM 1762 C C . GLY B 1 47 ? 3.771 -12.484 -6.945 1 75.75 47 GLY B C 1
ATOM 1763 O O . GLY B 1 47 ? 3.34 -13.617 -7.152 1 75.75 47 GLY B O 1
ATOM 1764 N N . ILE B 1 48 ? 4.914 -12.016 -7.383 1 80.12 48 ILE B N 1
ATOM 1765 C CA . ILE B 1 48 ? 5.773 -12.836 -8.234 1 80.12 48 ILE B CA 1
ATOM 1766 C C . ILE B 1 48 ? 6.461 -13.906 -7.395 1 80.12 48 ILE B C 1
ATOM 1768 O O . ILE B 1 48 ? 6.539 -15.07 -7.801 1 80.12 48 ILE B O 1
ATOM 1772 N N . LEU B 1 49 ? 6.855 -13.547 -6.242 1 87.94 49 LEU B N 1
ATOM 1773 C CA . LEU B 1 49 ? 7.531 -14.492 -5.359 1 87.94 49 LEU B CA 1
ATOM 1774 C C . LEU B 1 49 ? 6.555 -15.531 -4.82 1 87.94 49 LEU B C 1
ATOM 1776 O O . LEU B 1 49 ? 6.945 -16.656 -4.52 1 87.94 49 LEU B O 1
ATOM 1780 N N . TYR B 1 50 ? 5.332 -15.078 -4.785 1 85.88 50 TYR B N 1
ATOM 1781 C CA . TYR B 1 50 ? 4.27 -15.961 -4.32 1 85.88 50 TYR B CA 1
ATOM 1782 C C . TYR B 1 50 ? 4.211 -17.234 -5.156 1 85.88 50 TYR B C 1
ATOM 1784 O O . TYR B 1 50 ? 4.121 -18.344 -4.617 1 85.88 50 TYR B O 1
ATOM 1792 N N . VAL B 1 51 ? 4.305 -17.141 -6.414 1 83 51 VAL B N 1
ATOM 1793 C CA . VAL B 1 51 ? 4.211 -18.266 -7.328 1 83 51 VAL B CA 1
ATOM 1794 C C . VAL B 1 51 ? 5.422 -19.188 -7.141 1 83 51 VAL B C 1
ATOM 1796 O O . VAL B 1 51 ? 5.285 -20.406 -7.133 1 83 51 VAL B O 1
ATOM 1799 N N . GLU B 1 52 ? 6.527 -18.562 -6.918 1 86.81 52 GLU B N 1
ATOM 1800 C CA . GLU B 1 52 ? 7.738 -19.344 -6.703 1 86.81 52 GLU B CA 1
ATOM 1801 C C . GLU B 1 52 ? 7.664 -20.125 -5.395 1 86.81 52 GLU B C 1
ATOM 1803 O O . GLU B 1 52 ? 8.094 -21.281 -5.332 1 86.81 52 GLU B O 1
ATOM 1808 N N . TYR B 1 53 ? 7.141 -19.469 -4.422 1 91.31 53 TYR B N 1
ATOM 1809 C CA . TYR B 1 53 ? 6.996 -20.141 -3.135 1 91.31 53 TYR B CA 1
ATOM 1810 C C . TYR B 1 53 ? 6.012 -21.297 -3.23 1 91.31 53 TYR B C 1
ATOM 1812 O O . TYR B 1 53 ? 6.215 -22.344 -2.615 1 91.31 53 TYR B O 1
ATOM 1820 N N . LEU B 1 54 ? 4.996 -21.094 -3.977 1 85.94 54 LEU B N 1
ATOM 1821 C CA . LEU B 1 54 ? 3.99 -22.141 -4.152 1 85.94 54 LEU B CA 1
ATOM 1822 C C . LEU B 1 54 ? 4.598 -23.375 -4.801 1 85.94 54 LEU B C 1
ATOM 1824 O O . LEU B 1 54 ? 4.371 -24.5 -4.336 1 85.94 54 LEU B O 1
ATOM 1828 N N . TRP B 1 55 ? 5.398 -23.172 -5.777 1 85.81 55 TRP B N 1
ATOM 1829 C CA . TRP B 1 55 ? 5.996 -24.266 -6.523 1 85.81 55 TRP B CA 1
ATOM 1830 C C . TRP B 1 55 ? 7.133 -24.906 -5.73 1 85.81 55 TRP B C 1
ATOM 1832 O O . TRP B 1 55 ? 7.289 -26.125 -5.742 1 85.81 55 TRP B O 1
ATOM 1842 N N . TYR B 1 56 ? 7.832 -24.125 -5.07 1 91 56 TYR B N 1
ATOM 1843 C CA . TYR B 1 56 ? 9.008 -24.625 -4.367 1 91 56 TYR B CA 1
ATOM 1844 C C . TYR B 1 56 ? 8.609 -25.391 -3.115 1 91 56 TYR B C 1
ATOM 1846 O O . TYR B 1 56 ? 9.133 -26.484 -2.861 1 91 56 TYR B O 1
ATOM 1854 N N . PHE B 1 57 ? 7.711 -24.906 -2.355 1 93.75 57 PHE B N 1
ATOM 1855 C CA . PHE B 1 57 ? 7.379 -25.516 -1.068 1 93.75 57 PHE B CA 1
ATOM 1856 C C . PHE B 1 57 ? 6.207 -26.484 -1.209 1 93.75 57 PHE B C 1
ATOM 1858 O O . PHE B 1 57 ? 6.027 -27.375 -0.374 1 93.75 57 PHE B O 1
ATOM 1865 N N . GLY B 1 58 ? 5.324 -26.266 -2.164 1 90.56 58 GLY B N 1
ATOM 1866 C CA . GLY B 1 58 ? 4.23 -27.188 -2.436 1 90.56 58 GLY B CA 1
ATOM 1867 C C . GLY B 1 58 ? 3.127 -27.125 -1.396 1 90.56 58 GLY B C 1
ATOM 1868 O O . GLY B 1 58 ? 2.443 -28.125 -1.146 1 90.56 58 GLY B O 1
ATOM 1869 N N . GLU B 1 59 ? 3.078 -26 -0.724 1 89.62 59 GLU B N 1
ATOM 1870 C CA . GLU B 1 59 ? 2.014 -25.797 0.254 1 89.62 59 GLU B CA 1
ATOM 1871 C C . GLU B 1 59 ? 0.74 -25.297 -0.412 1 89.62 59 GLU B C 1
ATOM 1873 O O . GLU B 1 59 ? 0.732 -25 -1.611 1 89.62 59 GLU B O 1
ATOM 1878 N N . SER B 1 60 ? -0.294 -25.297 0.438 1 83.19 60 SER B N 1
ATOM 1879 C CA . SER B 1 60 ? -1.566 -24.828 -0.107 1 83.19 60 SER B CA 1
ATOM 1880 C C . SER B 1 60 ? -1.498 -23.359 -0.499 1 83.19 60 SER B C 1
ATOM 1882 O O . SER B 1 60 ? -0.658 -22.609 0.01 1 83.19 60 SER B O 1
ATOM 1884 N N . LYS B 1 61 ? -2.328 -22.953 -1.435 1 79.88 61 LYS B N 1
ATOM 1885 C CA . LYS B 1 61 ? -2.42 -21.562 -1.857 1 79.88 61 LYS B CA 1
ATOM 1886 C C . LYS B 1 61 ? -2.695 -20.641 -0.67 1 79.88 61 LYS B C 1
ATOM 1888 O O . LYS B 1 61 ? -2.121 -19.562 -0.571 1 79.88 61 LYS B O 1
ATOM 1893 N N . GLY B 1 62 ? -3.549 -21.078 0.18 1 79.12 62 GLY B N 1
ATOM 1894 C CA . GLY B 1 62 ? -3.877 -20.297 1.366 1 79.12 62 GLY B CA 1
ATOM 1895 C C . GLY B 1 62 ? -2.701 -20.125 2.309 1 79.12 62 GLY B C 1
ATOM 1896 O O . GLY B 1 62 ? -2.416 -19.016 2.756 1 79.12 62 GLY B O 1
ATOM 1897 N N . ASP B 1 63 ? -2.016 -21.172 2.551 1 85.88 63 ASP B N 1
ATOM 1898 C CA . ASP B 1 63 ? -0.866 -21.109 3.449 1 85.88 63 ASP B CA 1
ATOM 1899 C C . ASP B 1 63 ? 0.232 -20.219 2.883 1 85.88 63 ASP B C 1
ATOM 1901 O O . ASP B 1 63 ? 0.874 -19.469 3.627 1 85.88 63 ASP B O 1
ATOM 1905 N N . THR B 1 64 ? 0.418 -20.297 1.645 1 87.44 64 THR B N 1
ATOM 1906 C CA . THR B 1 64 ? 1.474 -19.516 1.01 1 87.44 64 THR B CA 1
ATOM 1907 C C . THR B 1 64 ? 1.076 -18.047 0.919 1 87.44 64 THR B C 1
ATOM 1909 O O . THR B 1 64 ? 1.928 -17.156 1.021 1 87.44 64 THR B O 1
ATOM 1912 N N . ALA B 1 65 ? -0.227 -17.766 0.824 1 82.38 65 ALA B N 1
ATOM 1913 C CA . ALA B 1 65 ? -0.72 -16.406 0.701 1 82.38 65 ALA B CA 1
ATOM 1914 C C . ALA B 1 65 ? -0.565 -15.641 2.016 1 82.38 65 ALA B C 1
ATOM 1916 O O . ALA B 1 65 ? -0.516 -14.406 2.025 1 82.38 65 ALA B O 1
ATOM 1917 N N . TRP B 1 66 ? -0.406 -16.359 3.086 1 86.69 66 TRP B N 1
ATOM 1918 C CA . TRP B 1 66 ? -0.284 -15.734 4.402 1 86.69 66 TRP B CA 1
ATOM 1919 C C . TRP B 1 66 ? 1.025 -14.961 4.523 1 86.69 66 TRP B C 1
ATOM 1921 O O . TRP B 1 66 ? 1.141 -14.047 5.344 1 86.69 66 TRP B O 1
ATOM 1931 N N . ILE B 1 67 ? 1.967 -15.352 3.721 1 90.12 67 ILE B N 1
ATOM 1932 C CA . ILE B 1 67 ? 3.246 -14.648 3.773 1 90.12 67 ILE B CA 1
ATOM 1933 C C . ILE B 1 67 ? 3.039 -13.172 3.477 1 90.12 67 ILE B C 1
ATOM 1935 O O . ILE B 1 67 ? 3.424 -12.305 4.27 1 90.12 67 ILE B O 1
ATOM 1939 N N . ALA B 1 68 ? 2.381 -12.938 2.383 1 86.38 68 ALA B N 1
ATOM 1940 C CA . ALA B 1 6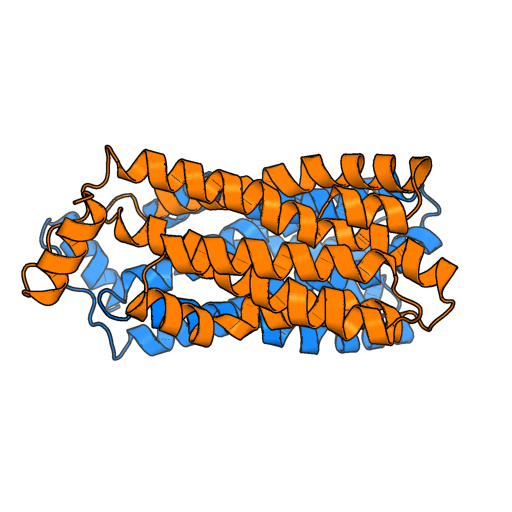8 ? 2.141 -11.555 1.977 1 86.38 68 ALA B CA 1
ATOM 1941 C C . ALA B 1 68 ? 1.154 -10.867 2.918 1 86.38 68 ALA B C 1
ATOM 1943 O O . ALA B 1 68 ? 1.281 -9.672 3.199 1 86.38 68 ALA B O 1
ATOM 1944 N N . SER B 1 69 ? 0.18 -11.609 3.428 1 84.31 69 SER B N 1
ATOM 1945 C CA . SER B 1 69 ? -0.819 -11.055 4.336 1 84.31 69 SER B CA 1
ATOM 1946 C C . SER B 1 69 ? -0.183 -10.594 5.641 1 84.31 69 SER B C 1
ATOM 1948 O O . SER B 1 69 ? -0.494 -9.508 6.141 1 84.31 69 SER B O 1
ATOM 1950 N N . ILE B 1 70 ? 0.7 -11.391 6.113 1 90.56 70 ILE B N 1
ATOM 1951 C CA . ILE B 1 70 ? 1.378 -11.031 7.352 1 90.56 70 ILE B CA 1
ATOM 1952 C C . ILE B 1 70 ? 2.32 -9.852 7.102 1 90.56 70 ILE B C 1
ATOM 1954 O O . ILE B 1 70 ? 2.404 -8.93 7.918 1 90.56 70 ILE B O 1
ATOM 1958 N N . LEU B 1 71 ? 3.016 -9.93 6.004 1 92.75 71 LEU B N 1
ATOM 1959 C CA . LEU B 1 71 ? 3.914 -8.836 5.652 1 92.75 71 LEU B CA 1
ATOM 1960 C C . LEU B 1 71 ? 3.17 -7.5 5.641 1 92.75 71 LEU B C 1
ATOM 1962 O O . LEU B 1 71 ? 3.557 -6.562 6.34 1 92.75 71 LEU B O 1
ATOM 1966 N N . VAL B 1 72 ? 2.113 -7.426 4.945 1 88 72 VAL B N 1
ATOM 1967 C CA . VAL B 1 72 ? 1.356 -6.191 4.785 1 88 72 VAL B CA 1
ATOM 1968 C C . VAL B 1 72 ? 0.634 -5.855 6.09 1 88 72 VAL B C 1
ATOM 1970 O O . VAL B 1 72 ? 0.602 -4.695 6.508 1 88 72 VAL B O 1
ATOM 1973 N N . GLY B 1 73 ? 0.082 -6.844 6.711 1 89.06 73 GLY B N 1
ATOM 1974 C CA . GLY B 1 73 ? -0.603 -6.637 7.977 1 89.06 73 GLY B CA 1
ATOM 1975 C C . GLY B 1 73 ? 0.295 -6.059 9.055 1 89.06 73 GLY B C 1
ATOM 1976 O O . GLY B 1 73 ? -0.094 -5.125 9.758 1 89.06 73 GLY B O 1
ATOM 1977 N N . VAL B 1 74 ? 1.423 -6.594 9.156 1 92.38 74 VAL B N 1
ATOM 1978 C CA . VAL B 1 74 ? 2.363 -6.117 10.164 1 92.38 74 VAL B CA 1
ATOM 1979 C C . VAL B 1 74 ? 2.885 -4.734 9.773 1 92.38 74 VAL B C 1
ATOM 1981 O O . VAL B 1 74 ? 3.033 -3.857 10.633 1 92.38 74 VAL B O 1
ATOM 1984 N N . THR B 1 75 ? 3.186 -4.562 8.523 1 92.44 75 THR B N 1
ATOM 1985 C CA . THR B 1 75 ? 3.67 -3.27 8.047 1 92.44 75 THR B CA 1
ATOM 1986 C C . THR B 1 75 ? 2.68 -2.162 8.398 1 92.44 75 THR B C 1
ATOM 1988 O O . THR B 1 75 ? 3.053 -1.159 9.008 1 92.44 75 THR B O 1
ATOM 1991 N N . LEU B 1 76 ? 1.522 -2.371 8.039 1 86.56 76 LEU B N 1
ATOM 1992 C CA . LEU B 1 76 ? 0.516 -1.333 8.234 1 86.56 76 LEU B CA 1
ATOM 1993 C C . LEU B 1 76 ? -0.033 -1.361 9.656 1 86.56 76 LEU B C 1
ATOM 1995 O O . LEU B 1 76 ? -0.41 -0.322 10.203 1 86.56 76 LEU B O 1
ATOM 1999 N N . GLY B 1 77 ? -0.042 -2.516 10.266 1 88.5 77 GLY B N 1
ATOM 2000 C CA . GLY B 1 77 ? -0.534 -2.678 11.625 1 88.5 77 GLY B CA 1
ATOM 2001 C C . GLY B 1 77 ? 0.405 -2.105 12.672 1 88.5 77 GLY B C 1
ATOM 2002 O O . GLY B 1 77 ? -0.008 -1.835 13.805 1 88.5 77 GLY B O 1
ATOM 2003 N N . SER B 1 78 ? 1.572 -1.937 12.328 1 90.25 78 SER B N 1
ATOM 2004 C CA . SER B 1 78 ? 2.559 -1.394 13.258 1 90.25 78 SER B CA 1
ATOM 2005 C C . SER B 1 78 ? 2.48 0.128 13.32 1 90.25 78 SER B C 1
ATOM 2007 O O . SER B 1 78 ? 3.361 0.777 13.891 1 90.25 78 SER B O 1
ATOM 2009 N N . GLY B 1 79 ? 1.444 0.625 12.812 1 86.56 79 GLY B N 1
ATOM 2010 C CA . GLY B 1 79 ? 1.269 2.066 12.758 1 86.56 79 GLY B CA 1
ATOM 2011 C C . GLY B 1 79 ? 1.438 2.736 14.109 1 86.56 79 GLY B C 1
ATOM 2012 O O . GLY B 1 79 ? 2.281 3.621 14.273 1 86.56 79 GLY B O 1
ATOM 2013 N N . PRO B 1 80 ? 0.709 2.291 15.109 1 86.88 80 PRO B N 1
ATOM 2014 C CA . PRO B 1 80 ? 0.802 2.922 16.422 1 86.88 80 PRO B CA 1
ATOM 2015 C C . PRO B 1 80 ? 2.186 2.77 17.062 1 86.88 80 PRO B C 1
ATOM 2017 O O . PRO B 1 80 ? 2.67 3.691 17.719 1 86.88 80 PRO B O 1
ATOM 2020 N N . ILE B 1 81 ? 2.797 1.689 16.844 1 92.06 81 ILE B N 1
ATOM 2021 C CA . ILE B 1 81 ? 4.141 1.467 17.359 1 92.06 81 ILE B CA 1
ATOM 2022 C C . ILE B 1 81 ? 5.133 2.375 16.641 1 92.06 81 ILE B C 1
ATOM 2024 O O . ILE B 1 81 ? 5.953 3.039 17.281 1 92.06 81 ILE B O 1
ATOM 2028 N N . ALA B 1 82 ? 5.047 2.367 15.352 1 92.56 82 ALA B N 1
ATOM 2029 C CA . ALA B 1 82 ? 5.91 3.238 14.562 1 92.56 82 ALA B CA 1
ATOM 2030 C C . ALA B 1 82 ? 5.715 4.703 14.945 1 92.56 82 ALA B C 1
ATOM 2032 O O . ALA B 1 82 ? 6.672 5.477 14.969 1 92.56 82 ALA B O 1
ATOM 2033 N N . SER B 1 83 ? 4.484 4.969 15.25 1 87.69 83 SER B N 1
ATOM 2034 C CA . SER B 1 83 ? 4.172 6.332 15.664 1 87.69 83 SER B CA 1
ATOM 2035 C C . SER B 1 83 ? 4.852 6.676 16.984 1 87.69 83 SER B C 1
ATOM 2037 O O . SER B 1 83 ? 5.418 7.762 17.141 1 87.69 83 SER B O 1
ATOM 2039 N N . ALA B 1 84 ? 4.719 5.82 17.906 1 90.5 84 ALA B N 1
ATOM 2040 C CA . ALA B 1 84 ? 5.336 6.043 19.219 1 90.5 84 ALA B CA 1
ATOM 2041 C C . ALA B 1 84 ? 6.844 6.234 19.078 1 90.5 84 ALA B C 1
ATOM 2043 O O . ALA B 1 84 ? 7.422 7.129 19.703 1 90.5 84 ALA B O 1
ATOM 2044 N N . PHE B 1 85 ? 7.48 5.477 18.25 1 92.31 85 PHE B N 1
ATOM 2045 C CA . PHE B 1 85 ? 8.922 5.582 18.062 1 92.31 85 PHE B CA 1
ATOM 2046 C C . PHE B 1 85 ? 9.273 6.871 17.312 1 92.31 85 PHE B C 1
ATOM 2048 O O . PHE B 1 85 ? 10.281 7.512 17.625 1 92.31 85 PHE B O 1
ATOM 2055 N N . THR B 1 86 ? 8.453 7.184 16.391 1 89.25 86 THR B N 1
ATOM 2056 C CA . THR B 1 86 ? 8.711 8.391 15.609 1 89.25 86 THR B CA 1
ATOM 2057 C C . THR B 1 86 ? 8.562 9.633 16.484 1 89.25 86 THR B C 1
ATOM 2059 O O . THR B 1 86 ? 9.344 10.578 16.359 1 89.25 86 THR B O 1
ATOM 2062 N N . ASN B 1 87 ? 7.551 9.594 17.375 1 84.88 87 ASN B N 1
ATOM 2063 C CA . ASN B 1 87 ? 7.34 10.719 18.281 1 84.88 87 ASN B CA 1
ATOM 2064 C C . ASN B 1 87 ? 8.469 10.844 19.297 1 84.88 87 ASN B C 1
ATOM 2066 O O . ASN B 1 87 ? 8.852 11.945 19.672 1 84.88 87 ASN B O 1
ATOM 2070 N N . LYS B 1 88 ? 9.016 9.711 19.656 1 90.56 88 LYS B N 1
ATOM 2071 C CA . LYS B 1 88 ? 10.047 9.703 20.703 1 90.56 88 LYS B CA 1
ATOM 2072 C C . LYS B 1 88 ? 11.43 9.953 20.094 1 90.56 88 LYS B C 1
ATOM 2074 O O . LYS B 1 88 ? 12.227 10.703 20.656 1 90.56 88 LYS B O 1
ATOM 2079 N N . TYR B 1 89 ? 11.789 9.266 18.953 1 91.75 89 TYR B N 1
ATOM 2080 C CA . TYR B 1 89 ? 13.164 9.266 18.469 1 91.75 89 TYR B CA 1
ATOM 2081 C C . TYR B 1 89 ? 13.289 10.102 17.188 1 91.75 89 TYR B C 1
ATOM 2083 O O . TYR B 1 89 ? 14.398 10.43 16.766 1 91.75 89 TYR B O 1
ATOM 2091 N N . GLY B 1 90 ? 12.203 10.43 16.609 1 85.81 90 GLY B N 1
ATOM 2092 C CA . GLY B 1 90 ? 12.234 11.172 15.352 1 85.81 90 GLY B CA 1
ATOM 2093 C C . GLY B 1 90 ? 12.094 10.281 14.133 1 85.81 90 GLY B C 1
ATOM 2094 O O . GLY B 1 90 ? 12.203 9.055 14.234 1 85.81 90 GLY B O 1
ATOM 2095 N N . CYS B 1 91 ? 11.898 10.859 12.969 1 86.88 91 CYS B N 1
ATOM 2096 C CA . CYS B 1 91 ? 11.625 10.141 11.734 1 86.88 91 CYS B CA 1
ATOM 2097 C C . CYS B 1 91 ? 12.891 9.492 11.188 1 86.88 91 CYS B C 1
ATOM 2099 O O . CYS B 1 91 ? 12.867 8.352 10.727 1 86.88 91 CYS B O 1
ATOM 2101 N N . ARG B 1 92 ? 14.078 10.148 11.258 1 89.56 92 ARG B N 1
ATOM 2102 C CA . ARG B 1 92 ? 15.305 9.68 10.625 1 89.56 92 ARG B CA 1
ATOM 2103 C C . ARG B 1 92 ? 15.797 8.391 11.273 1 89.56 92 ARG B C 1
ATOM 2105 O O . ARG B 1 92 ? 15.961 7.371 10.594 1 89.56 92 ARG B O 1
ATOM 2112 N N . PRO B 1 93 ? 15.961 8.359 12.555 1 94.94 93 PRO B N 1
ATOM 2113 C CA . PRO B 1 93 ? 16.453 7.121 13.164 1 94.94 93 PRO B CA 1
ATOM 2114 C C . PRO B 1 93 ? 15.469 5.965 13.031 1 94.94 93 PRO B C 1
ATOM 2116 O O . PRO B 1 93 ? 15.875 4.809 12.891 1 94.94 93 PRO B O 1
ATOM 2119 N N . VAL B 1 94 ? 14.203 6.219 13.141 1 94.75 94 VAL B N 1
ATOM 2120 C CA . VAL B 1 94 ? 13.195 5.164 13.062 1 94.75 94 VAL B CA 1
ATOM 2121 C C . VAL B 1 94 ? 13.188 4.562 11.656 1 94.75 94 VAL B C 1
ATOM 2123 O O . VAL B 1 94 ? 13.109 3.344 11.5 1 94.75 94 VAL B O 1
ATOM 2126 N N . THR B 1 95 ? 13.297 5.422 10.672 1 94.75 95 THR B N 1
ATOM 2127 C CA . THR B 1 95 ? 13.352 4.953 9.289 1 94.75 95 THR B CA 1
ATOM 2128 C C . THR B 1 95 ? 14.602 4.113 9.055 1 94.75 95 THR B C 1
ATOM 2130 O O . THR B 1 95 ? 14.539 3.072 8.391 1 94.75 95 THR B O 1
ATOM 2133 N N . ILE B 1 96 ? 15.766 4.547 9.555 1 96 96 ILE B N 1
ATOM 2134 C CA . ILE B 1 96 ? 17.016 3.818 9.398 1 96 96 ILE B CA 1
ATOM 2135 C C . ILE B 1 96 ? 16.906 2.455 10.07 1 96 96 ILE B C 1
ATOM 2137 O O . ILE B 1 96 ? 17.297 1.437 9.5 1 96 96 ILE B O 1
ATOM 2141 N N . ALA B 1 97 ? 16.375 2.469 11.258 1 97.06 97 ALA B N 1
ATOM 2142 C CA . ALA B 1 97 ? 16.188 1.214 11.984 1 97.06 97 ALA B CA 1
ATOM 2143 C C . ALA B 1 97 ? 15.281 0.263 11.211 1 97.06 97 ALA B C 1
ATOM 2145 O O . ALA B 1 97 ? 15.562 -0.933 11.109 1 97.06 97 ALA B O 1
ATOM 2146 N N . GLY B 1 98 ? 14.203 0.79 10.695 1 97.5 98 GLY B N 1
ATOM 2147 C CA . GLY B 1 98 ? 13.305 -0.02 9.891 1 97.5 98 GLY B CA 1
ATOM 2148 C C . GLY B 1 98 ? 13.969 -0.62 8.664 1 97.5 98 GLY B C 1
ATOM 2149 O O . GLY B 1 98 ? 13.719 -1.777 8.32 1 97.5 98 GLY B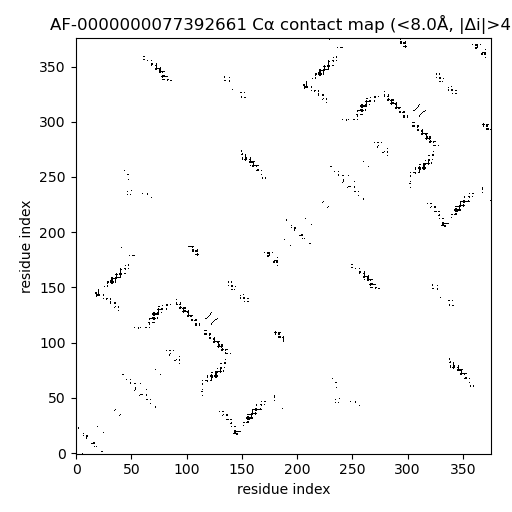 O 1
ATOM 2150 N N . ALA B 1 99 ? 14.797 0.174 8.062 1 96.5 99 ALA B N 1
ATOM 2151 C CA . ALA B 1 99 ? 15.5 -0.298 6.871 1 96.5 99 ALA B CA 1
ATOM 2152 C C . ALA B 1 99 ? 16.438 -1.455 7.211 1 96.5 99 ALA B C 1
ATOM 2154 O O . ALA B 1 99 ? 16.516 -2.438 6.469 1 96.5 99 ALA B O 1
ATOM 2155 N N . ILE B 1 100 ? 17.094 -1.324 8.266 1 97.75 100 ILE B N 1
ATOM 2156 C CA . ILE B 1 100 ? 18.031 -2.361 8.695 1 97.75 100 ILE B CA 1
ATOM 2157 C C . ILE B 1 100 ? 17.25 -3.629 9.055 1 97.75 100 ILE B C 1
ATOM 2159 O O . ILE B 1 100 ? 17.609 -4.727 8.617 1 97.75 100 ILE B O 1
ATOM 2163 N N . ILE B 1 101 ? 16.203 -3.504 9.797 1 98 101 ILE B N 1
ATOM 2164 C CA . ILE B 1 101 ? 15.391 -4.637 10.234 1 98 101 ILE B CA 1
ATOM 2165 C C . ILE B 1 101 ? 14.805 -5.348 9.016 1 98 101 ILE B C 1
ATOM 2167 O O . ILE B 1 101 ? 14.852 -6.578 8.922 1 98 101 ILE B O 1
ATOM 2171 N N . SER B 1 102 ? 14.266 -4.594 8.117 1 97.31 102 SER B N 1
ATOM 2172 C CA . SER B 1 102 ? 13.664 -5.188 6.926 1 97.31 102 SER B CA 1
ATOM 2173 C C . SER B 1 102 ? 14.719 -5.887 6.07 1 97.31 102 SER B C 1
ATOM 2175 O O . SER B 1 102 ? 14.453 -6.949 5.5 1 97.31 102 SER B O 1
ATOM 2177 N N . SER B 1 103 ? 15.898 -5.273 5.969 1 97.12 103 SER B N 1
ATOM 2178 C CA . SER B 1 103 ? 16.969 -5.887 5.195 1 97.12 103 SER B CA 1
ATOM 2179 C C . SER B 1 103 ? 17.406 -7.215 5.812 1 97.12 103 SER B C 1
ATOM 2181 O O . SER B 1 103 ? 17.641 -8.188 5.098 1 97.12 103 SER B O 1
ATOM 2183 N N . ILE B 1 104 ? 17.5 -7.215 7.059 1 97.38 104 ILE B N 1
ATOM 2184 C CA . ILE B 1 104 ? 17.859 -8.438 7.762 1 97.38 104 ILE B CA 1
ATOM 2185 C C . ILE B 1 104 ? 16.781 -9.492 7.566 1 97.38 104 ILE B C 1
ATOM 2187 O O . ILE B 1 104 ? 17.078 -10.656 7.297 1 97.38 104 ILE B O 1
ATOM 2191 N N . GLY B 1 105 ? 15.539 -9.109 7.688 1 97.19 105 GLY B N 1
ATOM 2192 C CA . GLY B 1 105 ? 14.438 -10.039 7.488 1 97.19 105 GLY B CA 1
ATOM 2193 C C . GLY B 1 105 ? 14.422 -10.656 6.105 1 97.19 105 GLY B C 1
ATOM 2194 O O . GLY B 1 105 ? 14.281 -11.875 5.969 1 97.19 105 GLY B O 1
ATOM 2195 N N . MET B 1 106 ? 14.555 -9.844 5.156 1 95.62 106 MET B N 1
ATOM 2196 C CA . MET B 1 106 ? 14.586 -10.344 3.785 1 95.62 106 MET B CA 1
ATOM 2197 C C . MET B 1 106 ? 15.828 -11.188 3.537 1 95.62 106 MET B C 1
ATOM 2199 O O . MET B 1 106 ? 15.766 -12.203 2.842 1 95.62 106 MET B O 1
ATOM 2203 N N . GLY B 1 107 ? 16.953 -10.758 4.078 1 95.88 107 GLY B N 1
ATOM 2204 C CA . GLY B 1 107 ? 18.203 -11.484 3.895 1 95.88 107 GLY B CA 1
ATOM 2205 C C . GLY B 1 107 ? 18.156 -12.891 4.469 1 95.88 107 GLY B C 1
ATOM 2206 O O . GLY B 1 107 ? 18.578 -13.844 3.814 1 95.88 107 GLY B O 1
ATOM 2207 N N . ILE B 1 108 ? 17.625 -13.039 5.598 1 96.69 108 ILE B N 1
ATOM 2208 C CA . ILE B 1 108 ? 17.594 -14.344 6.254 1 96.69 108 ILE B CA 1
ATOM 2209 C C . ILE B 1 108 ? 16.562 -15.242 5.562 1 96.69 108 ILE B C 1
ATOM 2211 O O . ILE B 1 108 ? 16.609 -16.469 5.707 1 96.69 108 ILE B O 1
ATOM 2215 N N . SER B 1 109 ? 15.625 -14.672 4.812 1 94.88 109 SER B N 1
ATOM 2216 C CA . SER B 1 109 ? 14.555 -15.422 4.164 1 94.88 109 SER B CA 1
ATOM 2217 C C . SER B 1 109 ? 15.094 -16.281 3.033 1 94.88 109 SER B C 1
ATOM 2219 O O . SER B 1 109 ? 14.438 -17.234 2.602 1 94.88 109 SER B O 1
ATOM 2221 N N . MET B 1 110 ? 16.328 -15.961 2.57 1 93.31 110 MET B N 1
ATOM 2222 C CA . MET B 1 110 ? 16.922 -16.766 1.508 1 93.31 110 MET B CA 1
ATOM 2223 C C . MET B 1 110 ? 17.188 -18.188 1.986 1 93.31 110 MET B C 1
ATOM 2225 O O . MET B 1 110 ? 17.25 -19.125 1.179 1 93.31 110 MET B O 1
ATOM 2229 N N . PHE B 1 111 ? 17.25 -18.328 3.273 1 93.75 111 PHE B N 1
ATOM 2230 C CA . PHE B 1 111 ? 17.547 -19.641 3.848 1 93.75 111 PHE B CA 1
ATOM 2231 C C . PHE B 1 111 ? 16.266 -20.312 4.34 1 93.75 111 PHE B C 1
ATOM 2233 O O . PHE B 1 111 ? 16.328 -21.281 5.102 1 93.75 111 PHE B O 1
ATOM 2240 N N . ALA B 1 112 ? 15.156 -19.828 3.883 1 94.75 112 ALA B N 1
ATOM 2241 C CA . ALA B 1 112 ? 13.906 -20.359 4.438 1 94.75 112 ALA B CA 1
ATOM 2242 C C . ALA B 1 112 ? 13.719 -21.828 4.078 1 94.75 112 ALA B C 1
ATOM 2244 O O . ALA B 1 112 ? 13.648 -22.172 2.896 1 94.75 112 ALA B O 1
ATOM 2245 N N . PRO B 1 113 ? 13.602 -22.688 5.078 1 94.31 113 PRO B N 1
ATOM 2246 C CA . PRO B 1 113 ? 13.352 -24.109 4.805 1 94.31 113 PRO B CA 1
ATOM 2247 C C . PRO B 1 113 ? 11.867 -24.438 4.676 1 94.31 113 PRO B C 1
ATOM 2249 O O . PRO B 1 113 ? 11.508 -25.531 4.242 1 94.31 113 PRO B O 1
ATOM 2252 N N . SER B 1 114 ? 11.086 -23.469 5.141 1 94.94 114 SER B N 1
ATOM 2253 C CA . SER B 1 114 ? 9.641 -23.719 5.117 1 94.94 114 SER B CA 1
ATOM 2254 C C . SER B 1 114 ? 8.867 -22.406 4.973 1 94.94 114 SER B C 1
ATOM 2256 O O . SER B 1 114 ? 9.43 -21.328 5.113 1 94.94 114 SER B O 1
ATOM 2258 N N . VAL B 1 115 ? 7.625 -22.594 4.699 1 94.69 115 VAL B N 1
ATOM 2259 C CA . VAL B 1 115 ? 6.73 -21.453 4.574 1 94.69 115 VAL B CA 1
ATOM 2260 C C . VAL B 1 115 ? 6.582 -20.766 5.93 1 94.69 115 VAL B C 1
ATOM 2262 O O . VAL B 1 115 ? 6.488 -19.531 6.004 1 94.69 115 VAL B O 1
ATOM 2265 N N . ALA B 1 116 ? 6.625 -21.547 6.969 1 95.38 116 ALA B N 1
ATOM 2266 C CA . ALA B 1 116 ? 6.52 -20.984 8.312 1 95.38 116 ALA B CA 1
ATOM 2267 C C . ALA B 1 116 ? 7.68 -20.047 8.617 1 95.38 116 ALA B C 1
ATOM 2269 O O . ALA B 1 116 ? 7.5 -19.016 9.281 1 95.38 116 ALA B O 1
ATOM 2270 N N . PHE B 1 117 ? 8.797 -20.422 8.203 1 97.12 117 PHE B N 1
ATOM 2271 C CA . PHE B 1 117 ? 9.961 -19.562 8.359 1 97.12 117 PHE B CA 1
ATOM 2272 C C . PHE B 1 117 ? 9.766 -18.234 7.629 1 97.12 117 PHE B C 1
ATOM 2274 O O . PHE B 1 117 ? 10.156 -17.188 8.125 1 97.12 117 PHE B O 1
ATOM 2281 N N . LEU B 1 118 ? 9.117 -18.281 6.527 1 96.38 118 LEU B N 1
ATOM 2282 C CA . LEU B 1 118 ? 8.859 -17.078 5.75 1 96.38 118 LEU B CA 1
ATOM 2283 C C . LEU B 1 118 ? 7.809 -16.203 6.43 1 96.38 118 LEU B C 1
ATOM 2285 O O . LEU B 1 118 ? 7.84 -14.977 6.312 1 96.38 118 LEU B O 1
ATOM 2289 N N . TYR B 1 119 ? 6.887 -16.812 7.16 1 95.69 119 TYR B N 1
ATOM 2290 C CA . TYR B 1 119 ? 5.957 -16.031 7.961 1 95.69 119 TYR B CA 1
ATOM 2291 C C . TYR B 1 119 ? 6.703 -15.125 8.93 1 95.69 119 TYR B C 1
ATOM 2293 O O . TYR B 1 119 ? 6.324 -13.961 9.125 1 95.69 119 TYR B O 1
ATOM 2301 N N . LEU B 1 120 ? 7.742 -15.633 9.398 1 96.94 120 LEU B N 1
ATOM 2302 C CA . LEU B 1 120 ? 8.477 -14.922 10.438 1 96.94 120 LEU B CA 1
ATOM 2303 C C . LEU B 1 120 ? 9.477 -13.945 9.82 1 96.94 120 LEU B C 1
ATOM 2305 O O . LEU B 1 120 ? 9.547 -12.781 10.219 1 96.94 120 LEU B O 1
ATOM 2309 N N . SER B 1 121 ? 10.266 -14.406 8.898 1 96.75 121 SER B N 1
ATOM 2310 C CA . SER B 1 121 ? 11.336 -13.594 8.336 1 96.75 121 SER B CA 1
ATOM 2311 C C . SER B 1 121 ? 10.781 -12.508 7.422 1 96.75 121 SER B C 1
ATOM 2313 O O . SER B 1 121 ? 10.969 -11.312 7.676 1 96.75 121 SER B O 1
ATOM 2315 N N . VAL B 1 122 ? 9.961 -12.891 6.453 1 95.56 122 VAL B N 1
ATOM 2316 C CA . VAL B 1 122 ? 9.383 -11.938 5.512 1 95.56 122 VAL B CA 1
ATOM 2317 C C . VAL B 1 122 ? 8.156 -11.273 6.137 1 95.56 122 VAL B C 1
ATOM 2319 O O . VAL B 1 122 ? 8.016 -10.047 6.078 1 95.56 122 VAL B O 1
ATOM 2322 N N . GLY B 1 123 ? 7.336 -12.055 6.738 1 95 123 GLY B N 1
ATOM 2323 C CA . GLY B 1 123 ? 6.09 -11.539 7.289 1 95 123 GLY B CA 1
ATOM 2324 C C . GLY B 1 123 ? 6.297 -10.641 8.492 1 95 123 GLY B C 1
ATOM 2325 O O . GLY B 1 123 ? 6.012 -9.438 8.43 1 95 123 GLY B O 1
ATOM 2326 N N . LEU B 1 124 ? 6.84 -11.148 9.469 1 96.31 124 LEU B N 1
ATOM 2327 C CA . LEU B 1 124 ? 6.902 -10.43 10.734 1 96.31 124 LEU B CA 1
ATOM 2328 C C . LEU B 1 124 ? 8.094 -9.477 10.766 1 96.31 124 LEU B C 1
ATOM 2330 O O . LEU B 1 124 ? 7.926 -8.273 10.977 1 96.31 124 LEU B O 1
ATOM 2334 N N . LEU B 1 125 ? 9.266 -9.969 10.516 1 97.38 125 LEU B N 1
ATOM 2335 C CA . LEU B 1 125 ? 10.469 -9.164 10.656 1 97.38 125 LEU B CA 1
ATOM 2336 C C . LEU B 1 125 ? 10.531 -8.086 9.586 1 97.38 125 LEU B C 1
ATOM 2338 O O . LEU B 1 125 ? 10.641 -6.895 9.898 1 97.38 125 LEU B O 1
ATOM 2342 N N . THR B 1 126 ? 10.5 -8.508 8.352 1 96.94 126 THR B N 1
ATOM 2343 C CA . THR B 1 126 ? 10.523 -7.543 7.258 1 96.94 126 THR B CA 1
ATOM 2344 C C . THR B 1 126 ? 9.32 -6.613 7.32 1 96.94 126 THR B C 1
ATOM 2346 O O . THR B 1 126 ? 9.445 -5.406 7.102 1 96.94 126 THR B O 1
ATOM 2349 N N . GLY B 1 127 ? 8.172 -7.172 7.645 1 95.5 127 GLY B N 1
ATOM 2350 C CA . GLY B 1 127 ? 6.969 -6.367 7.781 1 95.5 127 GLY B CA 1
ATOM 2351 C C . GLY B 1 127 ? 7.082 -5.301 8.859 1 95.5 127 GLY B C 1
ATOM 2352 O O . GLY B 1 127 ? 6.684 -4.152 8.648 1 95.5 127 GLY B O 1
ATOM 2353 N N . PHE B 1 128 ? 7.582 -5.668 9.953 1 96.69 128 PHE B N 1
ATOM 2354 C CA . PHE B 1 128 ? 7.773 -4.715 11.039 1 96.69 128 PHE B CA 1
ATOM 2355 C C . PHE B 1 128 ? 8.75 -3.617 10.625 1 96.69 128 PHE B C 1
ATOM 2357 O O . PHE B 1 128 ? 8.531 -2.441 10.922 1 96.69 128 PHE B O 1
ATOM 2364 N N . GLY B 1 129 ? 9.836 -4.008 9.984 1 96.94 129 GLY B N 1
ATOM 2365 C CA . GLY B 1 129 ? 10.773 -3.02 9.469 1 96.94 129 GLY B CA 1
ATOM 2366 C C . GLY B 1 129 ? 10.141 -2.043 8.5 1 96.94 129 GLY B C 1
ATOM 2367 O O . GLY B 1 129 ? 10.32 -0.831 8.617 1 96.94 129 GLY B O 1
ATOM 2368 N N . PHE B 1 130 ? 9.352 -2.518 7.609 1 94.88 130 PHE B N 1
ATOM 2369 C CA . PHE B 1 130 ? 8.656 -1.675 6.641 1 94.88 130 PHE B CA 1
ATOM 2370 C C . PHE B 1 130 ? 7.672 -0.749 7.34 1 94.88 130 PHE B C 1
ATOM 2372 O O . PHE B 1 130 ? 7.457 0.382 6.902 1 94.88 130 PHE B O 1
ATOM 2379 N N . GLY B 1 131 ? 7.094 -1.258 8.391 1 93.88 131 GLY B N 1
ATOM 2380 C CA . GLY B 1 131 ? 6.203 -0.415 9.172 1 93.88 131 GLY B CA 1
ATOM 2381 C C . GLY B 1 131 ? 6.895 0.792 9.773 1 93.88 131 GLY B C 1
ATOM 2382 O O . GLY B 1 131 ? 6.328 1.885 9.82 1 93.88 131 GLY B O 1
ATOM 2383 N N . LEU B 1 132 ? 8.07 0.603 10.18 1 95.25 132 LEU B N 1
ATOM 2384 C CA . LEU B 1 132 ? 8.852 1.67 10.789 1 95.25 132 LEU B CA 1
ATOM 2385 C C . LEU B 1 132 ? 9.344 2.66 9.734 1 95.25 132 LEU B C 1
ATOM 2387 O O . LEU B 1 132 ? 9.781 3.764 10.07 1 95.25 132 LEU B O 1
ATOM 2391 N N . ILE B 1 133 ? 9.25 2.215 8.508 1 94.5 133 ILE B N 1
ATOM 2392 C CA . ILE B 1 133 ? 9.68 3.08 7.414 1 94.5 133 ILE B CA 1
ATOM 2393 C C . ILE B 1 133 ? 8.477 3.828 6.848 1 94.5 133 ILE B C 1
ATOM 2395 O O . ILE B 1 133 ? 8.547 5.031 6.582 1 94.5 133 ILE B O 1
ATOM 2399 N N . TYR B 1 134 ? 7.367 3.182 6.738 1 90.06 134 TYR B N 1
ATOM 2400 C CA . TYR B 1 134 ? 6.195 3.672 6.016 1 90.06 134 TYR B CA 1
ATOM 2401 C C . TYR B 1 134 ? 5.594 4.883 6.719 1 90.06 134 TYR B C 1
ATOM 2403 O O . TYR B 1 134 ? 5.371 5.926 6.094 1 90.06 134 TYR B O 1
ATOM 2411 N N . LEU B 1 135 ? 5.375 4.805 7.98 1 85.81 135 LEU B N 1
ATOM 2412 C CA . LEU B 1 135 ? 4.695 5.859 8.719 1 85.81 135 LEU B CA 1
ATOM 2413 C C . LEU B 1 135 ? 5.531 7.133 8.742 1 85.81 135 LEU B C 1
ATOM 2415 O O . LEU B 1 135 ? 5.059 8.203 8.359 1 85.81 135 LEU B O 1
ATOM 2419 N N . PRO B 1 136 ? 6.781 7.02 9.117 1 89.44 136 PRO B N 1
ATOM 2420 C CA . PRO B 1 136 ? 7.574 8.25 9.117 1 89.44 136 PRO B CA 1
ATOM 2421 C C . PRO B 1 136 ? 7.684 8.883 7.734 1 89.44 136 PRO B C 1
ATOM 2423 O O . PRO B 1 136 ? 7.781 10.109 7.617 1 89.44 136 PRO B O 1
ATOM 2426 N N . ALA B 1 137 ? 7.656 8.062 6.746 1 90.38 137 ALA B N 1
ATOM 2427 C CA . ALA B 1 137 ? 7.734 8.594 5.387 1 90.38 137 ALA B CA 1
ATOM 2428 C C . ALA B 1 137 ? 6.535 9.484 5.074 1 90.38 137 ALA B C 1
ATOM 2430 O O . ALA B 1 137 ? 6.68 10.516 4.41 1 90.38 137 ALA B O 1
ATOM 2431 N N . ILE B 1 138 ? 5.422 9.141 5.551 1 84.06 138 ILE B N 1
ATOM 2432 C CA . ILE B 1 138 ? 4.207 9.914 5.309 1 84.06 138 ILE B CA 1
ATOM 2433 C C . ILE B 1 138 ? 4.168 11.117 6.242 1 84.06 138 ILE B C 1
ATOM 2435 O O . ILE B 1 138 ? 3.914 12.242 5.805 1 84.06 138 ILE B O 1
ATOM 2439 N N . VAL B 1 139 ? 4.461 10.906 7.492 1 82.69 139 VAL B N 1
ATOM 2440 C CA . VAL B 1 139 ? 4.34 11.938 8.523 1 82.69 139 VAL B CA 1
ATOM 2441 C C . VAL B 1 139 ? 5.375 13.031 8.281 1 82.69 139 VAL B C 1
ATOM 2443 O O . VAL B 1 139 ? 5.098 14.211 8.508 1 82.69 139 VAL B O 1
ATOM 2446 N N . SER B 1 140 ? 6.555 12.633 7.871 1 85.62 140 SER B N 1
ATOM 2447 C CA . SER B 1 140 ? 7.605 13.625 7.648 1 85.62 140 SER B CA 1
ATOM 2448 C C . SER B 1 140 ? 7.184 14.648 6.602 1 85.62 140 SER B C 1
ATOM 2450 O O . SER B 1 140 ? 7.492 15.836 6.727 1 85.62 140 SER B O 1
ATOM 2452 N N . VAL B 1 141 ? 6.504 14.234 5.594 1 86.06 141 VAL B N 1
ATOM 2453 C CA . VAL B 1 141 ? 6.074 15.133 4.527 1 86.06 141 VAL B CA 1
ATOM 2454 C C . VAL B 1 141 ? 4.984 16.062 5.043 1 86.06 141 VAL B C 1
ATOM 2456 O O . VAL B 1 141 ? 5.012 17.266 4.781 1 86.06 141 VAL B O 1
ATOM 2459 N N . THR B 1 142 ? 4.082 15.57 5.805 1 80.19 142 THR B N 1
ATOM 2460 C CA . THR B 1 142 ? 2.939 16.359 6.254 1 80.19 142 THR B CA 1
ATOM 2461 C C . THR B 1 142 ? 3.363 17.359 7.316 1 80.19 142 THR B C 1
ATOM 2463 O O . THR B 1 142 ? 2.664 18.359 7.559 1 80.19 142 THR B O 1
ATOM 2466 N N . CYS B 1 143 ? 4.465 17.094 7.926 1 77.94 143 CYS B N 1
ATOM 2467 C CA . CYS B 1 143 ? 4.961 18 8.945 1 77.94 143 CYS B CA 1
ATOM 2468 C C . CYS B 1 143 ? 5.574 19.25 8.312 1 77.94 143 CYS B C 1
ATOM 2470 O O . CYS B 1 143 ? 5.605 20.312 8.93 1 77.94 143 CYS B O 1
ATOM 2472 N N . TYR B 1 144 ? 6.016 19.078 7.094 1 79.81 144 TYR B N 1
ATOM 2473 C CA . TYR B 1 144 ? 6.734 20.188 6.473 1 79.81 144 TYR B CA 1
ATOM 2474 C C . TYR B 1 144 ? 5.797 21.016 5.609 1 79.81 144 TYR B C 1
ATOM 2476 O O . TYR B 1 144 ? 6.16 22.125 5.176 1 79.81 144 TYR B O 1
ATOM 2484 N N . PHE B 1 145 ? 4.652 20.5 5.414 1 80.38 145 PHE B N 1
ATOM 2485 C CA . PHE B 1 145 ? 3.748 21.219 4.531 1 80.38 145 PHE B CA 1
ATOM 2486 C C . PHE B 1 145 ? 2.396 21.438 5.199 1 80.38 145 PHE B C 1
ATOM 2488 O O . PHE B 1 145 ? 1.877 20.547 5.867 1 80.38 145 PHE B O 1
ATOM 2495 N N . ASP B 1 146 ? 1.924 22.656 5.031 1 76.12 146 ASP B N 1
ATOM 2496 C CA . ASP B 1 146 ? 0.583 22.953 5.52 1 76.12 146 ASP B CA 1
ATOM 2497 C C . ASP B 1 146 ? -0.386 23.188 4.363 1 76.12 146 ASP B C 1
ATOM 2499 O O . ASP B 1 146 ? -1.284 22.375 4.125 1 76.12 146 ASP B O 1
ATOM 2503 N N . LYS B 1 147 ? -0.072 24.188 3.518 1 74 147 LYS B N 1
ATOM 2504 C CA . LYS B 1 147 ? -0.954 24.562 2.414 1 74 147 LYS B CA 1
ATOM 2505 C C . LYS B 1 147 ? -0.857 23.547 1.273 1 74 147 LYS B C 1
ATOM 2507 O O . LYS B 1 147 ? -1.865 23.219 0.651 1 74 147 LYS B O 1
ATOM 2512 N N . LYS B 1 148 ? 0.322 23.062 1.113 1 83.31 148 LYS B N 1
ATOM 2513 C CA . LYS B 1 148 ? 0.546 22.156 -0 1 83.31 148 LYS B CA 1
ATOM 2514 C C . LYS B 1 148 ? 0.699 20.719 0.493 1 83.31 148 LYS B C 1
ATOM 2516 O O . LYS B 1 148 ? 1.417 19.922 -0.114 1 83.31 148 LYS B O 1
ATOM 2521 N N . ARG B 1 149 ? 0.054 20.5 1.594 1 81.69 149 ARG B N 1
ATOM 2522 C CA . ARG B 1 149 ? 0.22 19.172 2.195 1 81.69 149 ARG B CA 1
ATOM 2523 C C . ARG B 1 149 ? -0.323 18.094 1.278 1 81.69 149 ARG B C 1
ATOM 2525 O O . ARG B 1 149 ? 0.287 17.031 1.143 1 81.69 149 ARG B O 1
ATOM 2532 N N . SER B 1 150 ? -1.489 18.422 0.771 1 80.88 150 SER B N 1
ATOM 2533 C CA . SER B 1 150 ? -2.096 17.438 -0.109 1 80.88 150 SER B CA 1
ATOM 2534 C C . SER B 1 150 ? -1.229 17.188 -1.337 1 80.88 150 SER B C 1
ATOM 2536 O O . SER B 1 150 ? -1.003 16.031 -1.717 1 80.88 150 SER B O 1
ATOM 2538 N N . PHE B 1 151 ? -0.751 18.188 -1.886 1 86.56 151 PHE B N 1
ATOM 2539 C CA . PHE B 1 151 ? 0.075 18.078 -3.082 1 86.56 151 PHE B CA 1
ATOM 2540 C C . PHE B 1 151 ? 1.404 17.406 -2.766 1 86.56 151 PHE B C 1
ATOM 2542 O O . PHE B 1 151 ? 1.85 16.516 -3.504 1 86.56 151 PHE B O 1
ATOM 2549 N N . ALA B 1 152 ? 2.051 17.781 -1.734 1 89.25 152 ALA B N 1
ATOM 2550 C CA . ALA B 1 152 ? 3.32 17.203 -1.309 1 89.25 152 ALA B CA 1
ATOM 2551 C C . ALA B 1 152 ? 3.172 15.711 -1.017 1 89.25 152 ALA B C 1
ATOM 2553 O O . ALA B 1 152 ? 4.016 14.906 -1.416 1 89.25 152 ALA B O 1
ATOM 2554 N N . THR B 1 153 ? 2.121 15.383 -0.363 1 86.19 153 THR B N 1
ATOM 2555 C CA . THR B 1 153 ? 1.859 13.984 -0.063 1 86.19 153 THR B CA 1
ATOM 2556 C C . THR B 1 153 ? 1.584 13.195 -1.342 1 86.19 153 THR B C 1
ATOM 2558 O O . THR B 1 153 ? 2.043 12.062 -1.492 1 86.19 153 THR B O 1
ATOM 2561 N N . GLY B 1 154 ? 0.856 13.758 -2.201 1 87.19 154 GLY B N 1
ATOM 2562 C CA . GLY B 1 154 ? 0.588 13.117 -3.477 1 87.19 154 GLY B CA 1
ATOM 2563 C C . GLY B 1 154 ? 1.848 12.797 -4.262 1 87.19 154 GLY B C 1
ATOM 2564 O O . GLY B 1 154 ? 1.976 11.703 -4.82 1 87.19 154 GLY B O 1
ATOM 2565 N N . ILE B 1 155 ? 2.748 13.641 -4.25 1 90.56 155 ILE B N 1
ATOM 2566 C CA . ILE B 1 155 ? 4.012 13.422 -4.945 1 90.56 155 ILE B CA 1
ATOM 2567 C C . ILE B 1 155 ? 4.801 12.312 -4.25 1 90.56 155 ILE B C 1
ATOM 2569 O O . ILE B 1 155 ? 5.355 11.43 -4.906 1 90.56 155 ILE B O 1
ATOM 2573 N N . ALA B 1 156 ? 4.844 12.398 -2.973 1 90.56 156 ALA B N 1
ATOM 2574 C CA . ALA B 1 156 ? 5.594 11.398 -2.211 1 90.56 156 ALA B CA 1
ATOM 2575 C C . ALA B 1 156 ? 5.062 9.992 -2.473 1 90.56 156 ALA B C 1
ATOM 2577 O O . ALA B 1 156 ? 5.832 9.07 -2.746 1 90.56 156 ALA B O 1
ATOM 2578 N N . VAL B 1 157 ? 3.795 9.914 -2.486 1 85.62 157 VAL B N 1
ATOM 2579 C CA . VAL B 1 157 ? 3.18 8.602 -2.59 1 85.62 157 VAL B CA 1
ATOM 2580 C C . VAL B 1 157 ? 3.252 8.109 -4.035 1 85.62 157 VAL B C 1
ATOM 2582 O O . VAL B 1 157 ? 3.17 6.902 -4.289 1 85.62 157 VAL B O 1
ATOM 2585 N N . CYS B 1 158 ? 3.381 8.984 -4.977 1 88.69 158 CYS B N 1
ATOM 2586 C CA . CYS B 1 158 ? 3.539 8.617 -6.379 1 88.69 158 CYS B CA 1
ATOM 2587 C C . CYS B 1 158 ? 4.773 7.75 -6.582 1 88.69 158 CYS B C 1
ATOM 2589 O O . CYS B 1 158 ? 4.844 6.973 -7.531 1 88.69 158 CYS B O 1
ATOM 2591 N N . GLY B 1 159 ? 5.727 7.863 -5.754 1 89.88 159 GLY B N 1
ATOM 2592 C CA . GLY B 1 159 ? 6.898 7.004 -5.797 1 89.88 159 GLY B CA 1
ATOM 2593 C C . GLY B 1 159 ? 6.555 5.527 -5.75 1 89.88 159 GLY B C 1
ATOM 2594 O O . GLY B 1 159 ? 7.184 4.715 -6.434 1 89.88 159 GLY B O 1
ATOM 2595 N N . SER B 1 160 ? 5.539 5.242 -4.98 1 87.94 160 SER B N 1
ATOM 2596 C CA . SER B 1 160 ? 5.102 3.852 -4.871 1 87.94 160 SER B CA 1
ATOM 2597 C C . SER B 1 160 ? 4.652 3.305 -6.219 1 87.94 160 SER B C 1
ATOM 2599 O O . SER B 1 160 ? 4.938 2.154 -6.555 1 87.94 160 SER B O 1
ATOM 2601 N N . GLY B 1 161 ? 3.932 4.098 -6.926 1 84.56 161 GLY B N 1
ATOM 2602 C CA . GLY B 1 161 ? 3.52 3.689 -8.258 1 84.56 161 GLY B CA 1
ATOM 2603 C C . GLY B 1 161 ? 4.688 3.393 -9.18 1 84.56 161 GLY B C 1
ATOM 2604 O O . GLY B 1 161 ? 4.715 2.354 -9.844 1 84.56 161 GLY B O 1
ATOM 2605 N N . ILE B 1 162 ? 5.641 4.156 -9.141 1 88.19 162 ILE B N 1
ATOM 2606 C CA . ILE B 1 162 ? 6.84 3.971 -9.953 1 88.19 162 ILE B CA 1
ATOM 2607 C C . ILE B 1 162 ? 7.586 2.723 -9.492 1 88.19 162 ILE B C 1
ATOM 2609 O O . ILE B 1 162 ? 8.086 1.949 -10.312 1 88.19 162 ILE B O 1
ATOM 2613 N N . GLY B 1 163 ? 7.617 2.559 -8.25 1 89.81 163 GLY B N 1
ATOM 2614 C CA . GLY B 1 163 ? 8.297 1.394 -7.707 1 89.81 163 GLY B CA 1
ATOM 2615 C C . GLY B 1 163 ? 7.703 0.08 -8.18 1 89.81 163 GLY B C 1
ATOM 2616 O O . GLY B 1 163 ? 8.438 -0.846 -8.539 1 89.81 163 GLY B O 1
ATOM 2617 N N . THR B 1 164 ? 6.391 0.062 -8.18 1 83 164 THR B N 1
ATOM 2618 C CA . THR B 1 164 ? 5.727 -1.168 -8.602 1 83 164 THR B CA 1
ATOM 2619 C C . THR B 1 164 ? 6.031 -1.475 -10.062 1 83 164 THR B C 1
ATOM 2621 O O . THR B 1 164 ? 6.199 -2.637 -10.438 1 83 164 THR B O 1
ATOM 2624 N N . PHE B 1 165 ? 6.145 -0.512 -10.852 1 83 165 PHE B N 1
ATOM 2625 C CA . PHE B 1 165 ? 6.426 -0.694 -12.266 1 83 165 PHE B CA 1
ATOM 2626 C C . PHE B 1 165 ? 7.875 -1.117 -12.484 1 83 165 PHE B C 1
ATOM 2628 O O . PHE B 1 165 ? 8.18 -1.871 -13.406 1 83 165 PHE B O 1
ATOM 2635 N N . LEU B 1 166 ? 8.703 -0.674 -11.664 1 86.56 166 LEU B N 1
ATOM 2636 C CA . LEU B 1 166 ? 10.125 -0.943 -11.836 1 86.56 166 LEU B CA 1
ATOM 2637 C C . LEU B 1 166 ? 10.5 -2.295 -11.227 1 86.56 166 LEU B C 1
ATOM 2639 O O . LEU B 1 166 ? 11.273 -3.051 -11.82 1 86.56 166 LEU B O 1
ATOM 2643 N N . PHE B 1 167 ? 9.945 -2.57 -10.141 1 89.12 167 PHE B N 1
ATOM 2644 C CA . PHE B 1 167 ? 10.414 -3.727 -9.383 1 89.12 167 PHE B CA 1
ATOM 2645 C C . PHE B 1 167 ? 9.758 -5.004 -9.883 1 89.12 167 PHE B C 1
ATOM 2647 O O . PHE B 1 167 ? 10.266 -6.105 -9.664 1 89.12 167 PHE B O 1
ATOM 2654 N N . ALA B 1 168 ? 8.617 -4.848 -10.547 1 83.06 168 ALA B N 1
ATOM 2655 C CA . ALA B 1 168 ? 7.969 -6.043 -11.078 1 83.06 168 ALA B CA 1
ATOM 2656 C C . ALA B 1 168 ? 8.852 -6.727 -12.117 1 83.06 168 ALA B C 1
ATOM 2658 O O . ALA B 1 168 ? 9.25 -7.883 -11.945 1 83.06 168 ALA B O 1
ATOM 2659 N N . PRO B 1 169 ? 9.219 -6.078 -13.18 1 85.81 169 PRO B N 1
ATOM 2660 C CA . PRO B 1 169 ? 10.109 -6.719 -14.148 1 85.81 169 PRO B CA 1
ATOM 2661 C C . PRO B 1 169 ? 11.484 -7.043 -13.562 1 85.81 169 PRO B C 1
ATOM 2663 O O . PRO B 1 169 ? 12.109 -8.031 -13.953 1 85.81 169 PRO B O 1
ATOM 2666 N N . LEU B 1 170 ? 11.977 -6.258 -12.672 1 89 170 LEU B N 1
ATOM 2667 C CA . LEU B 1 170 ? 13.258 -6.52 -12.039 1 89 170 LEU B CA 1
ATOM 2668 C C . LEU B 1 170 ? 13.219 -7.828 -11.25 1 89 170 LEU B C 1
ATOM 2670 O O . LEU B 1 170 ? 14.133 -8.648 -11.352 1 89 170 LEU B O 1
ATOM 2674 N N . THR B 1 171 ? 12.188 -7.98 -10.523 1 89.5 171 THR B N 1
ATOM 2675 C CA . THR B 1 171 ? 12.078 -9.188 -9.711 1 89.5 171 THR B CA 1
ATOM 2676 C C . THR B 1 171 ? 11.898 -10.422 -10.594 1 89.5 171 THR B C 1
ATOM 2678 O O . THR B 1 171 ? 12.445 -11.484 -10.297 1 89.5 171 THR B O 1
ATOM 2681 N N . GLU B 1 172 ? 11.133 -10.266 -11.625 1 86.12 172 GLU B N 1
ATOM 2682 C CA . GLU B 1 172 ? 10.992 -11.375 -12.562 1 86.12 172 GLU B CA 1
ATOM 2683 C C . GLU B 1 172 ? 12.344 -11.773 -13.156 1 86.12 172 GLU B C 1
ATOM 2685 O O . GLU B 1 172 ? 12.656 -12.961 -13.234 1 86.12 172 GLU B O 1
ATOM 2690 N N . TRP B 1 173 ? 13.039 -10.766 -13.547 1 91 173 TRP B N 1
ATOM 2691 C CA . TRP B 1 173 ? 14.367 -11.008 -14.094 1 91 173 TRP B CA 1
ATOM 2692 C C . TRP B 1 173 ? 15.273 -11.664 -13.062 1 91 173 TRP B C 1
ATOM 2694 O O . TRP B 1 173 ? 16.016 -12.594 -13.383 1 91 173 TRP B O 1
ATOM 2704 N N . LEU B 1 174 ? 15.273 -11.281 -11.852 1 91.81 174 LEU B N 1
ATOM 2705 C CA . LEU B 1 174 ? 16.094 -11.836 -10.781 1 91.81 174 LEU B CA 1
ATOM 2706 C C . LEU B 1 174 ? 15.711 -13.281 -10.492 1 91.81 174 LEU B C 1
ATOM 2708 O O . LEU B 1 174 ? 16.578 -14.125 -10.281 1 91.81 174 LEU B O 1
ATOM 2712 N N . VAL B 1 175 ? 14.43 -13.57 -10.516 1 90.81 175 VAL B N 1
ATOM 2713 C CA . VAL B 1 175 ? 13.953 -14.914 -10.227 1 90.81 175 VAL B CA 1
ATOM 2714 C C . VAL B 1 175 ? 14.352 -15.867 -11.352 1 90.81 175 VAL B C 1
ATOM 2716 O O . VAL B 1 175 ? 14.75 -17 -11.102 1 90.81 175 VAL B O 1
ATOM 2719 N N . GLN B 1 176 ? 14.234 -15.406 -12.555 1 90.12 176 GLN B N 1
ATOM 2720 C CA . GLN B 1 176 ? 14.57 -16.219 -13.711 1 90.12 176 GLN B CA 1
ATOM 2721 C C . GLN B 1 176 ? 16.062 -16.547 -13.75 1 90.12 176 GLN B C 1
ATOM 2723 O O . GLN B 1 176 ? 16.453 -17.641 -14.172 1 90.12 176 GLN B O 1
ATOM 2728 N N . ASN B 1 177 ? 16.875 -15.664 -13.195 1 93.56 177 ASN B N 1
ATOM 2729 C CA . ASN B 1 177 ? 18.328 -15.828 -13.359 1 93.56 177 ASN B CA 1
ATOM 2730 C C . ASN B 1 177 ? 18.984 -16.312 -12.07 1 93.56 177 ASN B C 1
ATOM 2732 O O . ASN B 1 177 ? 20.031 -16.953 -12.102 1 93.56 177 ASN B O 1
ATOM 2736 N N . PHE B 1 178 ? 18.391 -15.977 -10.945 1 93.88 178 PHE B N 1
ATOM 2737 C CA . PHE B 1 178 ? 19.062 -16.281 -9.688 1 93.88 178 PHE B CA 1
ATOM 2738 C C . PHE B 1 178 ? 18.141 -17.078 -8.766 1 93.88 178 PHE B C 1
ATOM 2740 O O . PHE B 1 178 ? 18.484 -17.312 -7.605 1 93.88 178 PHE B O 1
ATOM 2747 N N . SER B 1 179 ? 16.969 -17.531 -9.219 1 92.56 179 SER B N 1
ATOM 2748 C CA . SER B 1 179 ? 15.992 -18.219 -8.375 1 92.56 179 SER B CA 1
ATOM 2749 C C . SER B 1 179 ? 15.406 -17.266 -7.34 1 92.56 179 SER B C 1
ATOM 2751 O O . SER B 1 179 ? 15.812 -16.109 -7.25 1 92.56 179 SER B O 1
ATOM 2753 N N . TRP B 1 180 ? 14.422 -17.734 -6.641 1 93.31 180 TRP B N 1
ATOM 2754 C CA . TRP B 1 180 ? 13.766 -16.891 -5.652 1 93.31 180 TRP B CA 1
ATOM 2755 C C . TRP B 1 180 ? 14.719 -16.562 -4.504 1 93.31 180 TRP B C 1
ATOM 2757 O O . TRP B 1 180 ? 14.641 -15.492 -3.908 1 93.31 180 TRP B O 1
ATOM 2767 N N . LYS B 1 181 ? 15.672 -17.453 -4.18 1 95.12 181 LYS B N 1
ATOM 2768 C CA . LYS B 1 181 ? 16.641 -17.234 -3.111 1 95.12 181 LYS B CA 1
ATOM 2769 C C . LYS B 1 181 ? 17.578 -16.078 -3.447 1 95.12 181 LYS B C 1
ATOM 2771 O O . LYS B 1 181 ? 17.781 -15.18 -2.627 1 95.12 181 LYS B O 1
ATOM 2776 N N . GLY B 1 182 ? 18.078 -16.125 -4.617 1 93.81 182 GLY B N 1
ATOM 2777 C CA . GLY B 1 182 ? 18.953 -15.039 -5.059 1 93.81 182 GLY B CA 1
ATOM 2778 C C . GLY B 1 182 ? 18.219 -13.711 -5.172 1 93.81 182 GLY B C 1
ATOM 2779 O O . GLY B 1 182 ? 18.781 -12.664 -4.84 1 93.81 182 GLY B O 1
ATOM 2780 N N . ALA B 1 183 ? 17 -13.766 -5.668 1 94.06 183 ALA B N 1
ATOM 2781 C CA . ALA B 1 183 ? 16.203 -12.547 -5.789 1 94.06 183 ALA B CA 1
ATOM 2782 C C . ALA B 1 183 ? 15.992 -11.898 -4.43 1 94.06 183 ALA B C 1
ATOM 2784 O O . ALA B 1 183 ? 16.125 -10.68 -4.289 1 94.06 183 ALA B O 1
ATOM 2785 N N . MET B 1 184 ? 15.727 -12.719 -3.449 1 93.75 184 MET B N 1
ATOM 2786 C CA . MET B 1 184 ? 15.5 -12.203 -2.102 1 93.75 184 MET B CA 1
ATOM 2787 C C . MET B 1 184 ? 16.766 -11.57 -1.537 1 93.75 184 MET B C 1
ATOM 2789 O O . MET B 1 184 ? 16.703 -10.531 -0.875 1 93.75 184 MET B O 1
ATOM 2793 N N . LEU B 1 185 ? 17.859 -12.117 -1.827 1 93.5 185 LEU B N 1
ATOM 2794 C CA . LEU B 1 185 ? 19.125 -11.602 -1.324 1 93.5 185 LEU B CA 1
ATOM 2795 C C . LEU B 1 185 ? 19.453 -10.25 -1.951 1 93.5 185 LEU B C 1
ATOM 2797 O O . LEU B 1 185 ? 19.859 -9.32 -1.254 1 93.5 185 LEU B O 1
ATOM 2801 N N . ILE B 1 186 ? 19.266 -10.125 -3.184 1 94 186 ILE B N 1
ATOM 2802 C CA . ILE B 1 186 ? 19.578 -8.891 -3.891 1 94 186 ILE B CA 1
ATOM 2803 C C . ILE B 1 186 ? 18.625 -7.781 -3.463 1 94 186 ILE B C 1
ATOM 2805 O O . ILE B 1 186 ? 19.031 -6.637 -3.268 1 94 186 ILE B O 1
ATOM 2809 N N . LEU B 1 187 ? 17.375 -8.141 -3.312 1 92.75 187 LEU B N 1
ATOM 2810 C CA . LEU B 1 187 ? 16.375 -7.16 -2.9 1 92.75 187 LEU B CA 1
ATOM 2811 C C . LEU B 1 187 ? 16.609 -6.715 -1.461 1 92.75 187 LEU B C 1
ATOM 2813 O O . LEU B 1 187 ? 16.172 -5.633 -1.061 1 92.75 187 LEU B O 1
ATOM 2817 N N . SER B 1 188 ? 17.234 -7.594 -0.695 1 92.81 188 SER B N 1
ATOM 2818 C CA . SER B 1 188 ? 17.469 -7.277 0.71 1 92.81 188 SER B CA 1
ATOM 2819 C C . SER B 1 188 ? 18.516 -6.184 0.866 1 92.81 188 SER B C 1
ATOM 2821 O O . SER B 1 188 ? 18.438 -5.363 1.784 1 92.81 188 SER B O 1
#

Secondary structure (DSSP, 8-state):
--HHHHHHHHHHTT------SSTHHHHHHHHHHHHHHHHHHHHHTHHHHHHHHHHHH---HHHHHHHHHHHHHHHHHTHHHHHHHHHHH-HHHHHHHHHHHHHHHHHHGGG--SHHHHIIIIIIIIHHHHHHHHHHHHHHHHHH-STTHHHHHHHHHHHHHHHHHHHHHHHHHHHHHHHHHHHHHHH-/--HHHHHHHHHHTT------SSTHHHHHHHHHHHHHHHHHHHHHTHHHHHHHHHHHH---HHHHHHHHHHHHHHHHHTHHHHHHHHHHH-HHHHHHHHHHHHHHHHHHGGG--SHHHHIIIIIIIIHHHHHHHHHHHHHHHHHH-STTHHHHHHHHHHHHHHHHHHHHHHHHHHHHHHHHHHHHHHH-

Nearest PDB structures (foldseek):
  7yr5-assembly1_A  TM=9.588E-01  e=1.904E-07  Homo sapiens
  7da5-assembly1_A  TM=9.554E-01  e=1.992E-07  Homo sapiens
  7ckr-assembly1_A  TM=9.514E-01  e=1.212E-06  Homo sapiens
  6lyy-assembly1_A  TM=9.481E-01  e=2.859E-06  Homo sapiens
  7y1q-assembly1_A  TM=8.812E-01  e=1.663E-06  Mus musculus

pLDDT: mean 84.89, std 14.71, range [31.33, 98.06]

Solvent-accessible surface area (backbone atoms only — not comparable to full-atom values): 17261 Å² total; per-residue (Å²): 132,48,72,66,52,52,48,51,52,30,46,74,69,67,43,77,68,74,45,73,56,42,79,69,35,53,57,48,26,50,52,24,14,52,48,26,20,53,58,43,7,57,60,60,31,45,54,63,49,44,55,52,49,36,68,71,69,64,53,54,70,68,67,55,50,44,30,59,29,37,17,49,16,33,19,28,46,30,16,50,58,32,22,54,45,31,74,71,68,30,48,68,59,36,30,53,50,10,50,52,40,21,23,51,13,28,40,58,37,45,68,48,89,44,70,70,49,31,38,44,24,41,2,46,38,17,8,42,10,45,10,26,31,52,52,38,42,54,46,56,36,49,61,28,21,63,89,47,23,50,48,48,45,14,51,18,43,21,20,26,9,53,13,24,61,51,31,41,60,50,48,52,52,30,32,76,73,46,36,67,44,43,31,33,44,70,73,56,128,50,72,65,52,52,48,50,52,30,47,75,69,67,43,77,67,73,44,72,58,42,79,70,34,53,56,48,27,50,52,23,16,51,47,24,21,52,57,42,7,56,61,62,32,45,55,63,49,44,56,52,48,36,68,71,70,64,56,54,70,68,66,55,49,45,31,60,30,37,17,48,17,32,19,28,46,30,17,50,58,32,21,52,45,31,73,72,68,29,48,66,60,38,30,52,51,10,51,51,42,21,24,51,13,29,40,60,39,44,69,47,89,44,71,68,49,30,37,45,23,41,2,46,39,18,8,42,10,45,9,26,32,52,52,38,41,54,46,56,39,50,60,27,20,62,87,46,22,49,48,49,47,14,51,19,43,22,20,26,8,53,13,24,59,54,32,42,61,49,49,51,52,30,30,76,74,46,36,66,42,44,31,32,45,71,75,57

Radius of gyration: 20.19 Å; Cα contacts (8 Å, |Δi|>4): 681; chains: 2; bounding box: 42×61×45 Å

Foldseek 3Di:
DDPVVVCVVCVVVVNNPAQPQDDVLVVLLVVLLQLLLLLLLVLLLVVVVLVLQCVPAVDDSVLSVVLSVLLQCLLQVCQVVLVVCCVVPNLVVLLVQLVVQLLQLLLVCLVPPHSVSSCPSRRNRNSNSNNNNNNSSLVVSCSNRDPCSVVSSVSSNVSNVNNNVPSNVVLVVQCVVPNSSRSSNVSD/DDPVVVCVVCVVVVNNPAQPQDDVLVVLLVVLLQLLLLLLLVLLLVVVVLVLQCVPAVDDSVLSVVLSVLLQCLLQVCQVVLVVCCVVPNLVVLLVQLVVQLLQLLLVCLVPPHSVSSCPSRRNRNSNSNNNNNNSSLVVSCSNRDPCSVVSNVSSNVSNVNNNVVSNVVLVVQCVVPNSSRSSNVSD

Organism: Artemia franciscana (NCBI:txid6661)

Sequence (376 aa):
MTQAGSIKKAEDDGIIVSPPDGGWGWVVVFASFMIHIIADGITYTFGILYVEYLWYFGESKGDTAWIASILVGVTLGSGPIASAFTNKYGCRPVTIAGAIISSIGMGISMFAPSVAFLYLSVGLLTGFGFGLIYLPAIVSVTCYFDKKRSFATGIAVCGSGIGTFLFAPLTEWLVQNFSWKGAMLILSMTQAGSIKKAEDDGIIVSPPDGGWGWVVVFASFMIHIIADGITYTFGILYVEYLWYFGESKGDTAWIASILVGVTLGSGPIASAFTNKYGCRPVTIAGAIISSIGMGISMFAPSVAFLYLSVGLLTGFGFGLIYLPAIVSVTCYFDKKRSFATGIAVCGSGIGTFLFAPLTEWLVQNFSWKGAMLILS